Protein AF-A0A3P7MCJ0-F1 (afdb_monomer_lite)

pLDDT: mean 85.0, std 17.03, range [33.97, 98.44]

Sequence (211 aa):
PSVSKTGTLKLHWKPAQAELPPVPSLRNKGTFWHKLDLPQIDAKKLVQLFEQKTKEPPAVKRLNGEHRVQVLQVLPLKRSQAINIGLTKLPPISVIPTAIMKFDSLVLNKEGIEKILTTMMPNPAEIEQIELKVAEHPDMPLGQAEQFLLKLSQIPCLLERLRLWVFTLDYKNCEKDIAEPLMDLQLAMKEVEESKTFRTAMGMLLIIGNT

Organism: Onchocerca ochengi (NCBI:txid42157)

Radius of gyration: 33.72 Å; chains: 1; bounding box: 91×74×82 Å

Structure (mmCIF, N/CA/C/O backbone):
data_AF-A0A3P7MCJ0-F1
#
_entry.id   AF-A0A3P7MCJ0-F1
#
loop_
_atom_site.group_PDB
_atom_site.id
_atom_site.type_symbol
_atom_site.label_atom_id
_atom_site.label_alt_id
_atom_site.label_comp_id
_atom_site.label_asym_id
_atom_site.label_entity_id
_atom_site.label_seq_id
_atom_site.pdbx_PDB_ins_code
_atom_site.Cartn_x
_atom_site.Cartn_y
_atom_site.Cartn_z
_atom_site.occupancy
_atom_site.B_iso_or_equiv
_atom_site.auth_seq_id
_atom_site.auth_comp_id
_atom_site.auth_asym_id
_atom_site.auth_atom_id
_atom_site.pdbx_PDB_model_num
ATOM 1 N N . PRO A 1 1 ? -56.293 15.228 12.133 1.00 33.97 1 PRO A N 1
ATOM 2 C CA . PRO A 1 1 ? -55.356 15.189 10.984 1.00 33.97 1 PRO A CA 1
ATOM 3 C C . PRO A 1 1 ? -54.177 16.150 11.211 1.00 33.97 1 PRO A C 1
ATOM 5 O O . PRO A 1 1 ? -54.324 17.362 11.088 1.00 33.97 1 PRO A O 1
ATOM 8 N N . SER A 1 2 ? -53.039 15.611 11.647 1.00 34.53 2 SER A N 1
ATOM 9 C CA . SER A 1 2 ? -51.809 16.360 11.924 1.00 34.53 2 SER A CA 1
ATOM 10 C C . SER A 1 2 ? -51.134 16.774 10.616 1.00 34.53 2 SER A C 1
ATOM 12 O O . SER A 1 2 ? -50.619 15.929 9.887 1.00 34.53 2 SER A O 1
ATOM 14 N N . VAL A 1 3 ? -51.139 18.072 10.311 1.00 36.53 3 VAL A N 1
ATOM 15 C CA . VAL A 1 3 ? -50.397 18.630 9.175 1.00 36.53 3 VAL A CA 1
ATOM 16 C C . VAL A 1 3 ? -48.913 18.616 9.543 1.00 36.53 3 VAL A C 1
ATOM 18 O O . VAL A 1 3 ? -48.434 19.480 10.276 1.00 36.53 3 VAL A O 1
ATOM 21 N N . SER A 1 4 ? -48.190 17.597 9.084 1.00 43.62 4 SER A N 1
ATOM 22 C CA . SER A 1 4 ? -46.731 17.553 9.146 1.00 43.62 4 SER A CA 1
ATOM 23 C C . SER A 1 4 ? -46.174 18.764 8.398 1.00 43.62 4 SER A C 1
ATOM 25 O O . SER A 1 4 ? -46.417 18.916 7.202 1.00 43.62 4 SER A O 1
ATOM 27 N N . LYS A 1 5 ? -45.454 19.645 9.102 1.00 51.00 5 LYS A N 1
ATOM 28 C CA . LYS A 1 5 ? -44.746 20.780 8.495 1.00 51.00 5 LYS A CA 1
ATOM 29 C C . LYS A 1 5 ? -43.587 20.239 7.655 1.00 51.00 5 LYS A C 1
ATOM 31 O O . LYS A 1 5 ? -42.492 20.024 8.168 1.00 51.00 5 LYS A O 1
ATOM 36 N N . THR A 1 6 ? -43.841 19.980 6.380 1.00 55.31 6 THR A N 1
ATOM 37 C CA . THR A 1 6 ? -42.819 19.636 5.393 1.00 55.31 6 THR A CA 1
ATOM 38 C C . THR A 1 6 ? -42.080 20.910 4.994 1.00 55.31 6 THR A C 1
ATOM 40 O O . THR A 1 6 ? -42.671 21.876 4.518 1.00 55.31 6 THR A O 1
ATOM 43 N N . GLY A 1 7 ? -40.781 20.950 5.289 1.00 69.06 7 GLY A N 1
ATOM 44 C CA . GLY A 1 7 ? -39.892 22.054 4.942 1.00 69.06 7 GLY A CA 1
ATOM 45 C C . GLY A 1 7 ? -38.825 21.575 3.968 1.00 69.06 7 GLY A C 1
ATOM 46 O O . GLY A 1 7 ? -38.370 20.434 4.048 1.00 69.06 7 GLY A O 1
ATOM 47 N N . THR A 1 8 ? -38.415 22.435 3.044 1.00 77.38 8 THR A N 1
ATOM 48 C CA . THR A 1 8 ? -37.252 22.174 2.192 1.00 77.38 8 THR A CA 1
ATOM 49 C C . THR A 1 8 ? -35.961 22.531 2.919 1.00 77.38 8 THR A C 1
ATOM 51 O O . THR A 1 8 ? -35.961 23.384 3.811 1.00 77.38 8 THR A O 1
ATOM 54 N N . LEU A 1 9 ? -34.848 21.917 2.511 1.00 83.12 9 LEU A N 1
ATOM 55 C CA . LEU A 1 9 ? -33.505 22.292 2.963 1.00 83.12 9 LEU A CA 1
ATOM 56 C C . LEU A 1 9 ? -33.302 23.815 2.896 1.00 83.12 9 LEU A C 1
ATOM 58 O O . LEU A 1 9 ? -33.546 24.453 1.869 1.00 83.12 9 LEU A O 1
ATOM 62 N N . LYS A 1 10 ? -32.858 24.410 4.008 1.00 84.19 10 LYS A N 1
ATOM 63 C CA . LYS A 1 10 ? -32.639 25.857 4.096 1.00 84.19 10 LYS A CA 1
ATOM 64 C C . LYS A 1 10 ? -31.363 26.247 3.353 1.00 84.19 10 LYS A C 1
ATOM 66 O O . LYS A 1 10 ? -30.282 25.752 3.661 1.00 84.19 10 LYS A O 1
ATOM 71 N N . LEU A 1 11 ? -31.474 27.198 2.428 1.00 82.81 11 LEU A N 1
ATOM 72 C CA . LEU A 1 11 ? -30.314 27.778 1.756 1.00 82.81 11 LEU A CA 1
ATOM 73 C C . LEU A 1 11 ? -29.656 28.839 2.652 1.00 82.81 11 LEU A C 1
ATOM 75 O O . LEU A 1 11 ? -30.230 29.896 2.917 1.00 82.81 11 LEU A O 1
ATOM 79 N N . HIS A 1 12 ? -28.432 28.570 3.104 1.00 85.69 12 HIS A N 1
ATOM 80 C CA . HIS A 1 12 ? -27.634 29.486 3.927 1.00 85.69 12 HIS A CA 1
ATOM 81 C C . HIS A 1 12 ? -26.782 30.434 3.073 1.00 85.69 12 HIS A C 1
ATOM 83 O O . HIS A 1 12 ? -25.560 30.483 3.190 1.00 85.69 12 HIS A O 1
ATOM 89 N N . TRP A 1 13 ? -27.434 31.190 2.196 1.00 89.25 13 TRP A N 1
ATOM 90 C CA . TRP A 1 13 ? -26.786 32.249 1.426 1.00 89.25 13 TRP A CA 1
ATOM 91 C C . TRP A 1 13 ? -26.763 33.580 2.189 1.00 89.25 13 TRP A C 1
ATOM 93 O O . TRP A 1 13 ? -27.631 33.848 3.023 1.00 89.25 13 TRP A O 1
ATOM 103 N N . LYS A 1 14 ? -25.764 34.424 1.905 1.00 84.38 14 LYS A N 1
ATOM 104 C CA . LYS A 1 14 ? -25.732 35.817 2.367 1.00 84.38 14 LYS A CA 1
ATOM 105 C C . LYS A 1 14 ? -26.399 36.689 1.298 1.00 84.38 14 LYS A C 1
ATOM 107 O O . LYS A 1 14 ? -25.871 36.738 0.187 1.00 84.38 14 LYS A O 1
ATOM 112 N N . PRO A 1 15 ? -27.530 37.353 1.593 1.00 82.25 15 PRO A N 1
ATOM 113 C CA . PRO A 1 15 ? -28.174 38.240 0.632 1.00 82.25 15 PRO A CA 1
ATOM 114 C C . PRO A 1 15 ? -27.212 39.346 0.201 1.00 82.25 15 PRO A C 1
ATOM 116 O O . PRO A 1 15 ? -26.544 39.948 1.044 1.00 82.25 15 PRO A O 1
ATOM 119 N N . ALA A 1 16 ? -27.139 39.609 -1.103 1.00 73.75 16 ALA A N 1
ATOM 120 C CA . ALA A 1 16 ? -26.332 40.704 -1.617 1.00 73.75 16 ALA A CA 1
ATOM 121 C C . ALA A 1 16 ? -26.890 42.033 -1.087 1.00 73.75 16 ALA A C 1
ATOM 123 O O . ALA A 1 16 ? -28.029 42.398 -1.378 1.00 73.75 16 ALA A O 1
ATOM 124 N N . GLN A 1 17 ? -26.090 42.753 -0.305 1.00 68.81 17 GLN A N 1
ATOM 125 C CA . GLN A 1 17 ? -26.401 44.118 0.100 1.00 68.81 17 GLN A CA 1
ATOM 126 C C . GLN A 1 17 ? -25.969 45.043 -1.039 1.00 68.81 17 GLN A C 1
ATOM 128 O O . GLN A 1 17 ? -24.805 45.051 -1.435 1.00 68.81 17 GLN A O 1
ATOM 133 N N . ALA A 1 18 ? -26.918 45.772 -1.623 1.00 64.06 18 ALA A N 1
ATOM 134 C CA . ALA A 1 18 ? -26.627 46.740 -2.672 1.00 64.06 18 ALA A CA 1
ATOM 135 C C . ALA A 1 18 ? -26.040 48.013 -2.042 1.00 64.06 18 ALA A C 1
ATOM 137 O O . ALA A 1 18 ? -26.737 49.012 -1.883 1.00 64.06 18 ALA A O 1
ATOM 138 N N . GLU A 1 19 ? -24.768 47.978 -1.646 1.00 62.78 19 GLU A N 1
ATOM 139 C CA . GLU A 1 19 ? -24.058 49.210 -1.309 1.00 62.78 19 GLU A CA 1
ATOM 140 C C . GLU A 1 19 ? -23.866 50.039 -2.582 1.00 62.78 19 GLU A C 1
ATOM 142 O O . GLU A 1 19 ? -23.430 49.535 -3.623 1.00 62.78 19 GLU A O 1
ATOM 147 N N . LEU A 1 20 ? -24.252 51.317 -2.525 1.00 61.53 20 LEU A N 1
ATOM 148 C CA . LEU A 1 20 ? -24.119 52.214 -3.667 1.00 61.53 20 LEU A CA 1
ATOM 149 C C . LEU A 1 20 ? -22.629 52.383 -3.990 1.00 61.53 20 LEU A C 1
ATOM 151 O O . LEU A 1 20 ? -21.874 52.787 -3.103 1.00 61.53 20 LEU A O 1
ATOM 155 N N . PRO A 1 21 ? -22.193 52.135 -5.240 1.00 62.75 21 PRO A N 1
ATOM 156 C CA . PRO A 1 21 ? -20.793 52.293 -5.592 1.00 62.75 21 PRO A CA 1
ATOM 157 C C . PRO A 1 21 ? -20.335 53.733 -5.293 1.00 62.75 21 PRO A C 1
ATOM 159 O O . PRO A 1 21 ? -21.091 54.683 -5.541 1.00 62.75 21 PRO A O 1
ATOM 162 N N . PRO A 1 22 ? -19.102 53.921 -4.783 1.00 61.66 22 PRO A N 1
ATOM 163 C CA . PRO A 1 22 ? -18.587 55.236 -4.396 1.00 61.66 22 PRO A CA 1
ATOM 164 C C . PRO A 1 22 ? -18.457 56.196 -5.588 1.00 61.66 22 PRO A C 1
ATOM 166 O O . PRO A 1 22 ? -18.358 57.405 -5.402 1.00 61.66 22 PRO A O 1
ATOM 169 N N . VAL A 1 23 ? -18.503 55.672 -6.817 1.00 65.88 23 VAL A N 1
ATOM 170 C CA . VAL A 1 23 ? -18.402 56.443 -8.056 1.00 65.88 23 VAL A CA 1
ATOM 171 C C . VAL A 1 23 ? -19.802 56.892 -8.523 1.00 65.88 23 VAL A C 1
ATOM 173 O O . VAL A 1 23 ? -20.615 56.043 -8.906 1.00 65.88 23 VAL A O 1
ATOM 176 N N . PRO A 1 24 ? -20.099 58.209 -8.567 1.00 66.12 24 PRO A N 1
ATOM 177 C CA . PRO A 1 24 ? -21.431 58.729 -8.897 1.00 66.12 24 PRO A CA 1
ATOM 178 C C . PRO A 1 24 ? -21.966 58.290 -10.269 1.00 66.12 24 PRO A C 1
ATOM 180 O O . PRO A 1 24 ? -23.160 58.040 -10.411 1.00 66.12 24 PRO A O 1
ATOM 183 N N . SER A 1 25 ? -21.090 58.125 -11.268 1.00 65.25 25 SER A N 1
ATOM 184 C CA . SER A 1 25 ? -21.455 57.723 -12.639 1.00 65.25 25 SER A CA 1
ATOM 185 C C . SER A 1 25 ? -21.934 56.270 -12.766 1.00 65.25 25 SER A C 1
ATOM 187 O O . SER A 1 25 ? -22.549 55.907 -13.772 1.00 65.25 25 SER A O 1
ATOM 189 N N . LEU A 1 26 ? -21.684 55.432 -11.755 1.00 62.12 26 LEU A N 1
ATOM 190 C CA . LEU A 1 26 ? -22.118 54.033 -11.714 1.00 62.12 26 LEU A CA 1
ATOM 191 C C . LEU A 1 26 ? -23.418 53.831 -10.924 1.00 62.12 26 LEU A C 1
ATOM 193 O O . LEU A 1 26 ? -24.021 52.765 -11.034 1.00 62.12 26 LEU A O 1
ATOM 197 N N . ARG A 1 27 ? -23.899 54.849 -10.192 1.00 63.34 27 ARG A N 1
ATOM 198 C CA . ARG A 1 27 ? -25.140 54.761 -9.399 1.00 63.34 27 ARG A CA 1
ATOM 199 C C . ARG A 1 27 ? -26.380 54.482 -10.253 1.00 63.34 27 ARG A C 1
ATOM 201 O O . ARG A 1 27 ? -27.261 53.749 -9.820 1.00 63.34 27 ARG A O 1
ATOM 208 N N . ASN A 1 28 ? -26.412 54.983 -11.489 1.00 63.75 28 ASN A N 1
ATOM 209 C CA . ASN A 1 28 ? -27.572 54.857 -12.380 1.00 63.75 28 ASN A CA 1
ATOM 210 C C . ASN A 1 28 ? -27.599 53.548 -13.193 1.00 63.75 28 ASN A C 1
ATOM 212 O O . ASN A 1 28 ? -28.562 53.302 -13.913 1.00 63.75 28 ASN A O 1
ATOM 216 N N . LYS A 1 29 ? -26.553 52.706 -13.129 1.00 68.00 29 LYS A N 1
ATOM 217 C CA . LYS A 1 29 ? -26.434 51.504 -13.983 1.00 68.00 29 LYS A CA 1
ATOM 218 C C . LYS A 1 29 ? -27.043 50.230 -13.377 1.00 68.00 29 LYS A C 1
ATOM 220 O O . LYS A 1 29 ? -27.109 49.222 -14.091 1.00 68.00 29 LYS A O 1
ATOM 225 N N . GLY A 1 30 ? -27.509 50.291 -12.123 1.00 69.75 30 GLY A N 1
ATOM 226 C CA . GLY A 1 30 ? -28.071 49.162 -11.370 1.00 69.75 30 GLY A CA 1
ATOM 227 C C . GLY A 1 30 ? -27.054 48.042 -11.105 1.00 69.75 30 GLY A C 1
ATOM 228 O O . GLY A 1 30 ? -25.941 48.061 -11.630 1.00 69.75 30 GLY A O 1
ATOM 229 N N . THR A 1 31 ? -27.417 47.046 -10.292 1.00 73.06 31 THR A N 1
ATOM 230 C CA . THR A 1 31 ? -26.575 45.846 -10.109 1.00 73.06 31 THR A CA 1
ATOM 231 C C . THR A 1 31 ? -26.941 44.767 -11.127 1.00 73.06 31 THR A C 1
ATOM 233 O O . THR A 1 31 ? -28.046 44.766 -11.669 1.00 73.06 31 THR A O 1
ATOM 236 N N . PHE A 1 32 ? -26.025 43.825 -11.370 1.00 79.56 32 PHE A N 1
ATOM 237 C CA . PHE A 1 32 ? -26.263 42.655 -12.225 1.00 79.56 32 PHE A CA 1
ATOM 238 C C . PHE A 1 32 ? -27.573 41.927 -11.873 1.00 79.56 32 PHE A C 1
ATOM 240 O O . PHE A 1 32 ? -28.352 41.608 -12.765 1.00 79.56 32 PHE A O 1
ATOM 247 N N . TRP A 1 33 ? -27.866 41.775 -10.576 1.00 80.94 33 TRP A N 1
ATOM 248 C CA . TRP A 1 33 ? -29.066 41.103 -10.065 1.00 80.94 33 TRP A CA 1
ATOM 249 C C . TRP A 1 33 ? -30.389 41.732 -10.523 1.00 80.94 33 TRP A C 1
ATOM 251 O O . TRP A 1 33 ? -31.381 41.023 -10.619 1.00 80.94 33 TRP A O 1
ATOM 261 N N . HIS A 1 34 ? -30.410 43.032 -10.840 1.00 76.06 34 HIS A N 1
ATOM 262 C CA . HIS A 1 34 ? -31.618 43.728 -11.303 1.00 76.06 34 HIS A CA 1
ATOM 263 C C . HIS A 1 34 ? -31.902 43.519 -12.796 1.00 76.06 34 HIS A C 1
ATOM 265 O O . HIS A 1 34 ? -32.972 43.889 -13.267 1.00 76.06 34 HIS A O 1
ATOM 271 N N . LYS A 1 35 ? -30.939 42.978 -13.549 1.00 78.12 35 LYS A N 1
ATOM 272 C CA . LYS A 1 35 ? -31.042 42.752 -14.998 1.00 78.12 35 LYS A CA 1
ATOM 273 C C . LYS A 1 35 ? -31.262 41.280 -15.347 1.00 78.12 35 LYS A C 1
ATOM 275 O O . LYS A 1 35 ? -31.207 40.928 -16.519 1.00 78.12 35 LYS A O 1
ATOM 280 N N . LEU A 1 36 ? -31.433 40.423 -14.342 1.00 80.69 36 LEU A N 1
ATOM 281 C CA . LEU A 1 36 ? -31.665 39.001 -14.542 1.00 80.69 36 LEU A CA 1
ATOM 282 C C . LEU A 1 36 ? -33.153 38.733 -14.738 1.00 80.69 36 LEU A C 1
ATOM 284 O O . LEU A 1 36 ? -33.962 39.047 -13.864 1.00 80.69 36 LEU A O 1
ATOM 288 N N . ASP A 1 37 ? -33.485 38.074 -15.842 1.00 82.19 37 ASP A N 1
ATOM 289 C CA . ASP A 1 37 ? -34.797 37.468 -16.016 1.00 82.19 37 ASP A CA 1
ATOM 290 C C . ASP A 1 37 ? -34.898 36.232 -15.119 1.00 82.19 37 ASP A C 1
ATOM 292 O O . ASP A 1 37 ? -34.087 35.305 -15.199 1.00 82.19 37 ASP A O 1
ATOM 296 N N . LEU A 1 38 ? -35.885 36.233 -14.223 1.00 84.38 38 LEU A N 1
ATOM 297 C CA . LEU A 1 38 ? -36.103 35.127 -13.298 1.00 84.38 38 LEU A CA 1
ATOM 298 C C . LEU A 1 38 ? -36.780 33.964 -14.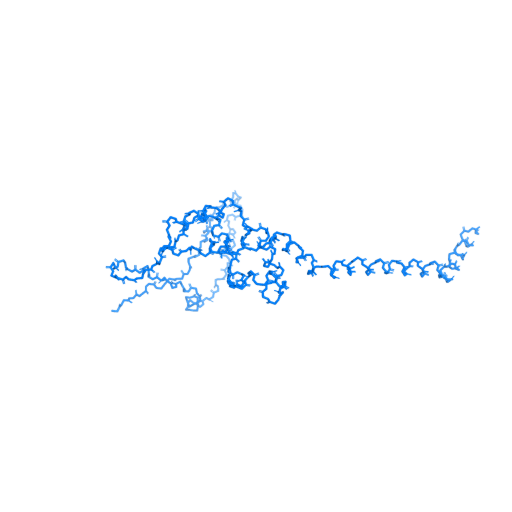041 1.00 84.38 38 LEU A C 1
ATOM 300 O O . LEU A 1 38 ? -37.899 34.130 -14.537 1.00 84.38 38 LEU A O 1
ATOM 304 N N . PRO A 1 39 ? -36.147 32.778 -14.116 1.00 85.62 39 PRO A N 1
ATOM 305 C CA . PRO A 1 39 ? -36.747 31.633 -14.781 1.00 85.62 39 PRO A CA 1
ATOM 306 C C . PRO A 1 39 ? -37.944 31.098 -13.986 1.00 85.62 39 PRO A C 1
ATOM 308 O O . PRO A 1 39 ? -37.995 31.183 -12.758 1.00 85.62 39 PRO A O 1
ATOM 311 N N . GLN A 1 40 ? -38.895 30.484 -14.691 1.00 86.62 40 GLN A N 1
ATOM 312 C CA . GLN A 1 40 ? -39.987 29.744 -14.060 1.00 86.62 40 GLN A CA 1
ATOM 313 C C . GLN A 1 40 ? -39.444 28.447 -13.452 1.00 86.62 40 GLN A C 1
ATOM 315 O O . GLN A 1 40 ? -38.895 27.601 -14.157 1.00 86.62 40 GLN A O 1
ATOM 320 N N . ILE A 1 41 ? -39.595 28.295 -12.137 1.00 85.75 41 ILE A N 1
ATOM 321 C CA . ILE A 1 41 ? -39.141 27.118 -11.391 1.00 85.75 41 ILE A CA 1
ATOM 322 C C . ILE A 1 41 ? -40.365 26.333 -10.921 1.00 85.75 41 ILE A C 1
ATOM 324 O O . ILE A 1 41 ? -41.270 26.887 -10.297 1.00 85.75 41 ILE A O 1
ATOM 328 N N . ASP A 1 42 ? -40.375 25.023 -11.178 1.00 88.31 42 ASP A N 1
ATOM 329 C CA . ASP A 1 42 ? -41.398 24.120 -10.649 1.00 88.31 42 ASP A CA 1
ATOM 330 C C . ASP A 1 42 ? -41.212 23.925 -9.137 1.00 88.31 42 ASP A C 1
ATOM 332 O O . ASP A 1 42 ? -40.415 23.104 -8.669 1.00 88.31 42 ASP A O 1
ATOM 336 N N . ALA A 1 43 ? -41.983 24.691 -8.366 1.00 84.00 43 ALA A N 1
ATOM 337 C CA . ALA A 1 43 ? -41.970 24.641 -6.913 1.00 84.00 43 ALA A CA 1
ATOM 338 C C . ALA A 1 43 ? -42.342 23.255 -6.357 1.00 84.00 43 ALA A C 1
ATOM 340 O O . ALA A 1 43 ? -41.813 22.860 -5.320 1.00 84.00 43 ALA A O 1
ATOM 341 N N . LYS A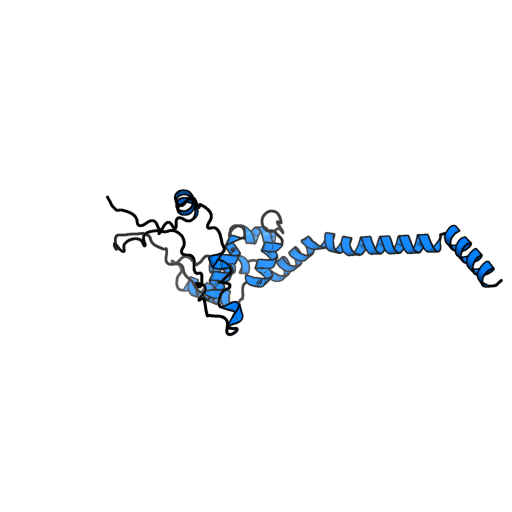 1 44 ? -43.209 22.485 -7.034 1.00 84.19 44 LYS A N 1
ATOM 342 C CA . LYS A 1 44 ? -43.646 21.165 -6.545 1.00 84.19 44 LYS A CA 1
ATOM 343 C C . LYS A 1 44 ? -42.513 20.153 -6.641 1.00 84.19 44 LYS A C 1
ATOM 345 O O . LYS A 1 44 ? -42.245 19.437 -5.677 1.00 84.19 44 LYS A O 1
ATOM 350 N N . LYS A 1 45 ? -41.805 20.143 -7.773 1.00 84.56 45 LYS A N 1
ATOM 351 C CA . LYS A 1 45 ? -40.630 19.286 -7.972 1.00 84.56 45 LYS A CA 1
ATOM 352 C C . LYS A 1 45 ? -39.489 19.664 -7.028 1.00 84.56 45 LYS A C 1
ATOM 354 O O . LYS A 1 45 ? -38.818 18.782 -6.501 1.00 84.56 45 LYS A O 1
ATOM 359 N N . LEU A 1 46 ? -39.289 20.959 -6.777 1.00 84.81 46 LEU A N 1
ATOM 360 C CA . LEU A 1 46 ? -38.263 21.430 -5.845 1.00 84.81 46 LEU A CA 1
ATOM 361 C C . LEU A 1 46 ? -38.558 20.969 -4.412 1.00 84.81 46 LEU A C 1
ATOM 363 O O . LEU A 1 46 ? -37.663 20.454 -3.745 1.00 84.81 46 LEU A O 1
ATOM 367 N N . VAL A 1 47 ? -39.815 21.068 -3.967 1.00 85.62 47 VAL A N 1
ATOM 368 C CA . VAL A 1 47 ? -40.229 20.538 -2.661 1.00 85.62 47 VAL A CA 1
ATOM 369 C C . VAL A 1 47 ? -40.022 19.029 -2.596 1.00 85.62 47 VAL A C 1
ATOM 371 O O . VAL A 1 47 ? -39.436 18.567 -1.630 1.00 85.62 47 VAL A O 1
ATOM 374 N N . GLN A 1 48 ? -40.407 18.274 -3.629 1.00 83.69 48 GLN A N 1
ATOM 375 C CA . GLN A 1 48 ? -40.225 16.818 -3.668 1.00 83.69 48 GLN A CA 1
ATOM 376 C C . GLN A 1 48 ? -38.749 16.391 -3.583 1.00 83.69 48 GLN A C 1
ATOM 378 O O . GLN A 1 48 ? -38.429 15.418 -2.905 1.00 83.69 48 GLN A O 1
ATOM 383 N N . LEU A 1 49 ? -37.848 17.087 -4.283 1.00 86.25 49 LEU A N 1
ATOM 384 C CA . LEU A 1 49 ? -36.430 16.714 -4.356 1.00 86.25 49 LEU A CA 1
ATOM 385 C C . LEU A 1 49 ? -35.627 17.132 -3.120 1.00 86.25 49 LEU A C 1
ATOM 387 O O . LEU A 1 49 ? -34.666 16.455 -2.762 1.00 86.25 49 LEU A O 1
ATOM 391 N N . PHE A 1 50 ? -36.006 18.238 -2.478 1.00 84.69 50 PHE A N 1
ATOM 392 C CA . PHE A 1 50 ? -35.286 18.813 -1.336 1.00 84.69 50 PHE A CA 1
ATOM 393 C C . PHE A 1 50 ? -36.093 18.749 -0.040 1.00 84.69 50 PHE A C 1
ATOM 395 O O . PHE A 1 50 ? -35.801 19.490 0.905 1.00 84.69 50 PHE A O 1
ATOM 402 N N . GLU A 1 51 ? -37.106 17.881 0.005 1.00 84.56 51 GLU A N 1
ATOM 403 C CA . GLU A 1 51 ? -37.911 17.648 1.194 1.00 84.56 51 GLU A CA 1
ATOM 404 C C . GLU A 1 51 ? -37.005 17.148 2.310 1.00 84.56 51 GLU A C 1
ATOM 406 O O . GLU A 1 51 ? -36.457 16.042 2.280 1.00 84.56 51 GLU A O 1
ATOM 411 N N . GLN A 1 52 ? -36.864 17.969 3.341 1.00 73.19 52 GLN A N 1
ATOM 412 C CA . GLN A 1 52 ? -36.276 17.504 4.569 1.00 73.19 52 GLN A CA 1
ATOM 413 C C . GLN A 1 52 ? -37.394 16.789 5.317 1.00 73.19 52 GLN A C 1
ATOM 415 O O . GLN A 1 52 ? -38.258 17.418 5.930 1.00 73.19 52 GLN A O 1
ATOM 420 N N . LYS A 1 53 ? -37.380 15.452 5.281 1.00 66.88 53 LYS A N 1
ATOM 421 C CA . LYS A 1 53 ? -38.116 14.670 6.271 1.00 66.88 53 LYS A CA 1
ATOM 422 C C . LYS A 1 53 ? -37.518 15.019 7.623 1.00 66.88 53 LYS A C 1
ATOM 424 O O . LYS A 1 53 ? -36.519 14.438 8.047 1.00 66.88 53 LYS A O 1
ATOM 429 N N . THR A 1 54 ? -38.116 15.999 8.289 1.00 52.66 54 THR A N 1
ATOM 430 C CA . THR A 1 54 ? -37.961 16.170 9.722 1.00 52.66 54 THR A CA 1
ATOM 431 C C . THR A 1 54 ? -38.442 14.850 10.296 1.00 52.66 54 THR A C 1
ATOM 433 O O . THR A 1 54 ? -39.644 14.617 10.393 1.00 52.66 54 THR A O 1
ATOM 436 N N . LYS A 1 55 ? -37.515 13.931 10.602 1.00 50.38 55 LYS A N 1
ATOM 437 C CA . LYS A 1 55 ? -37.797 12.933 11.624 1.00 50.38 55 LYS A CA 1
ATOM 438 C C . LYS A 1 55 ? -38.253 13.781 12.792 1.00 50.38 55 LYS A C 1
ATOM 440 O O . LYS A 1 55 ? -37.453 14.571 13.297 1.00 50.38 55 LYS A O 1
ATOM 445 N N . GLU A 1 56 ? -39.541 13.711 13.121 1.00 43.50 56 GLU A N 1
ATOM 446 C CA . GLU A 1 56 ? -40.005 14.223 14.396 1.00 43.50 56 GLU A CA 1
ATOM 447 C C . GLU A 1 56 ? -38.961 13.753 15.413 1.00 43.50 56 GLU A C 1
ATOM 449 O O . GLU A 1 56 ? -38.618 12.560 15.401 1.00 43.50 56 GLU A O 1
ATOM 454 N N . PRO A 1 57 ? -38.349 14.649 16.214 1.00 44.38 57 PRO A N 1
ATOM 455 C CA . PRO A 1 57 ? -37.639 14.152 17.375 1.00 44.38 57 PRO A CA 1
ATOM 456 C C . PRO A 1 57 ? -38.677 13.274 18.070 1.00 44.38 57 PRO A C 1
ATOM 458 O O . PRO A 1 57 ? -39.795 13.770 18.257 1.00 44.38 57 PRO A O 1
ATOM 461 N N . PRO A 1 58 ? -38.399 11.980 18.325 1.00 38.38 58 PRO A N 1
ATOM 462 C CA . PRO A 1 58 ? -39.393 11.125 18.939 1.00 38.38 58 PRO A CA 1
ATOM 463 C C . PRO A 1 58 ? -39.871 11.893 20.156 1.00 38.38 58 PRO A C 1
ATOM 465 O O . PRO A 1 58 ? -39.057 12.290 20.999 1.00 38.38 58 PRO A O 1
ATOM 468 N N . ALA A 1 59 ? -41.163 12.237 20.148 1.00 38.84 59 ALA A N 1
ATOM 469 C CA . ALA A 1 59 ? -41.789 12.895 21.267 1.00 38.84 59 ALA A CA 1
ATOM 470 C C . ALA A 1 59 ? -41.322 12.109 22.481 1.00 38.84 59 ALA A C 1
ATOM 472 O O . ALA A 1 59 ? -41.445 10.883 22.495 1.00 38.84 59 ALA A O 1
ATOM 473 N N . VAL A 1 60 ? -40.701 12.801 23.433 1.00 46.00 60 VAL A N 1
ATOM 474 C CA . VAL A 1 60 ? -40.201 12.229 24.679 1.00 46.00 60 VAL A CA 1
ATOM 475 C C . VAL A 1 60 ? -41.418 11.813 25.510 1.00 46.00 60 VAL A C 1
ATOM 477 O O . VAL A 1 60 ? -41.730 12.378 26.549 1.00 46.00 60 VAL A O 1
ATOM 480 N N . LYS A 1 61 ? -42.157 10.821 25.022 1.00 37.16 61 LYS A N 1
ATOM 481 C CA . LYS A 1 61 ? -42.938 9.910 25.820 1.00 37.16 61 LYS A CA 1
ATOM 482 C C . LYS A 1 61 ? -41.917 8.896 26.283 1.00 37.16 61 LYS A C 1
ATOM 484 O O . LYS A 1 61 ? -41.510 8.009 25.542 1.00 37.16 61 LYS A O 1
ATOM 489 N N . ARG A 1 62 ? -41.464 9.099 27.516 1.00 46.22 62 ARG A N 1
ATOM 490 C CA . ARG A 1 62 ? -40.841 8.063 28.330 1.00 46.22 62 ARG A CA 1
ATOM 491 C C . ARG A 1 62 ? -41.838 6.907 28.433 1.00 46.22 62 ARG A C 1
ATOM 493 O O . ARG A 1 62 ? -42.632 6.862 29.359 1.00 46.22 62 ARG A O 1
ATOM 500 N N . LEU A 1 63 ? -41.860 6.045 27.428 1.00 35.16 63 LEU A N 1
ATOM 501 C CA . LEU A 1 63 ? -42.632 4.814 27.388 1.00 35.16 63 LEU A CA 1
ATOM 502 C C . LEU A 1 63 ? -41.754 3.782 26.680 1.00 35.16 63 LEU A C 1
ATOM 504 O O . LEU A 1 63 ? -41.741 3.683 25.462 1.00 35.16 63 LEU A O 1
ATOM 508 N N . ASN A 1 64 ? -40.989 3.081 27.514 1.00 38.41 64 ASN A N 1
ATOM 509 C CA . ASN A 1 64 ? -40.485 1.723 27.343 1.00 38.41 64 ASN A CA 1
ATOM 510 C C . ASN A 1 64 ? -39.702 1.385 26.058 1.00 38.41 64 ASN A C 1
ATOM 512 O O . ASN A 1 64 ? -40.274 1.065 25.024 1.00 38.41 64 ASN A O 1
ATOM 516 N N . GLY A 1 65 ? -38.384 1.217 26.217 1.00 37.47 65 GLY A N 1
ATOM 517 C CA . GLY A 1 65 ? -37.813 -0.090 25.873 1.00 37.47 65 GLY A CA 1
ATOM 518 C C . GLY A 1 65 ? -36.890 -0.222 24.665 1.00 37.47 65 GLY A C 1
ATOM 519 O O . GLY A 1 65 ? -36.478 -1.344 24.401 1.00 37.47 65 GLY A O 1
ATOM 520 N N . GLU A 1 66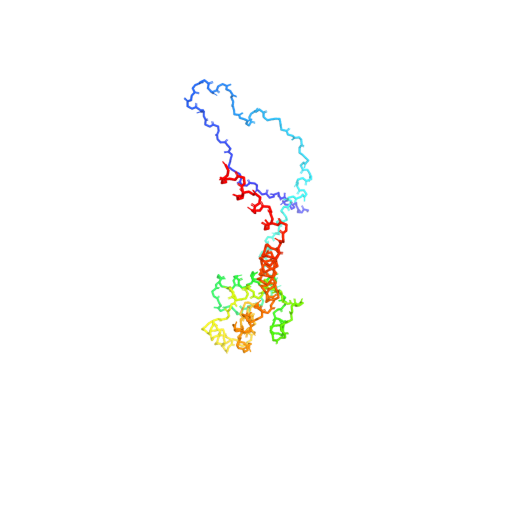 ? -36.474 0.841 23.976 1.00 39.81 66 GLU A N 1
ATOM 521 C CA . GLU A 1 66 ? -35.279 0.726 23.128 1.00 39.81 66 GLU A CA 1
ATOM 522 C C . GLU A 1 66 ? -34.044 0.905 24.010 1.00 39.81 66 GLU A C 1
ATOM 524 O O . GLU A 1 66 ? -33.531 2.010 24.200 1.00 39.81 66 GLU A O 1
ATOM 529 N N . HIS A 1 67 ? -33.580 -0.207 24.585 1.00 42.28 67 HIS A N 1
ATOM 530 C CA . HIS A 1 67 ? -32.205 -0.326 25.049 1.00 42.28 67 HIS A CA 1
ATOM 531 C C . HIS A 1 67 ? -31.301 0.059 23.867 1.00 42.28 67 HIS A C 1
ATOM 533 O O . HIS A 1 67 ? -30.933 -0.783 23.050 1.00 42.28 67 HIS A O 1
ATOM 539 N N . ARG A 1 68 ? -30.882 1.330 23.781 1.00 46.91 68 ARG A N 1
ATOM 540 C CA . ARG A 1 68 ? -29.518 1.596 23.331 1.00 46.91 68 ARG A CA 1
ATOM 541 C C . ARG A 1 68 ? -28.676 0.829 24.324 1.00 46.91 68 ARG A C 1
ATOM 543 O O . ARG A 1 68 ? -28.494 1.299 25.444 1.00 46.91 68 ARG A O 1
ATOM 550 N N . VAL A 1 69 ? -28.311 -0.393 23.952 1.00 55.94 69 VAL A N 1
ATOM 551 C CA . VAL A 1 69 ? -27.430 -1.232 24.745 1.00 55.94 69 VAL A CA 1
ATOM 552 C C . VAL A 1 69 ? -26.269 -0.323 25.120 1.00 55.94 69 VAL A C 1
ATOM 554 O O . VAL A 1 69 ? -25.636 0.246 24.228 1.00 55.94 69 VAL A O 1
ATOM 557 N N . GLN A 1 70 ? -26.118 -0.033 26.414 1.00 70.06 70 GLN A N 1
ATOM 558 C CA . GLN A 1 70 ? -25.018 0.804 26.867 1.00 70.06 70 GLN A CA 1
ATOM 559 C C . GLN A 1 70 ? -23.759 0.081 26.417 1.00 70.06 70 GLN A C 1
ATOM 561 O O . GLN A 1 70 ? -23.536 -1.062 26.801 1.00 70.06 70 GLN A O 1
ATOM 566 N N . VAL A 1 71 ? -23.032 0.703 25.494 1.00 83.56 71 VAL A N 1
ATOM 567 C CA . VAL A 1 71 ? -21.787 0.156 24.978 1.00 83.56 71 VAL A CA 1
ATOM 568 C C . VAL A 1 71 ? -20.639 0.796 25.726 1.00 83.56 71 VAL A C 1
ATOM 570 O O . VAL A 1 71 ? -20.626 2.012 25.938 1.00 83.56 71 VAL A O 1
ATOM 573 N N . LEU A 1 72 ? -19.671 -0.025 26.102 1.00 84.56 72 LEU A N 1
ATOM 574 C CA . LEU A 1 72 ? -18.465 0.423 26.765 1.00 84.56 72 LEU A CA 1
ATOM 575 C C . LEU A 1 72 ? -17.593 1.161 25.743 1.00 84.56 72 LEU A C 1
ATOM 577 O O . LEU A 1 72 ? -17.091 0.562 24.789 1.00 84.56 72 LEU A O 1
ATOM 581 N N . GLN A 1 73 ? -17.455 2.473 25.929 1.00 87.81 73 GLN A N 1
ATOM 582 C CA . GLN A 1 73 ? -16.575 3.332 25.139 1.00 87.81 73 GLN A CA 1
ATOM 583 C C . GLN A 1 73 ? -15.403 3.759 26.010 1.00 87.81 73 GLN A C 1
ATOM 585 O O . GLN A 1 73 ? -15.593 4.388 27.050 1.00 87.81 73 GLN A O 1
ATOM 590 N N . VAL A 1 74 ? -14.200 3.401 25.577 1.00 89.44 74 VAL A N 1
ATOM 591 C CA . VAL A 1 74 ? -12.957 3.652 26.321 1.00 89.44 74 VAL A CA 1
ATOM 592 C C . VAL A 1 74 ? -12.100 4.670 25.579 1.00 89.44 74 VAL A C 1
ATOM 594 O O . VAL A 1 74 ? -11.440 5.507 26.192 1.00 89.44 74 VAL A O 1
ATOM 597 N N . LEU A 1 75 ? -12.143 4.637 24.245 1.00 91.12 75 LEU A N 1
ATOM 598 C CA . LEU A 1 75 ? -11.325 5.500 23.408 1.00 91.12 75 LEU A CA 1
ATOM 599 C C . LEU A 1 75 ? -11.826 6.954 23.424 1.00 91.12 75 LEU A C 1
ATOM 601 O O . LEU A 1 75 ? -13.033 7.205 23.504 1.00 91.12 75 LEU A O 1
ATOM 605 N N . PRO A 1 76 ? -10.930 7.940 23.225 1.00 92.69 76 PRO A N 1
ATOM 606 C CA . PRO A 1 76 ? -11.326 9.332 23.042 1.00 92.69 76 PRO A CA 1
ATOM 607 C C . PRO A 1 76 ? -12.330 9.496 21.894 1.00 92.69 76 PRO A C 1
ATOM 609 O O . PRO A 1 76 ? -12.180 8.886 20.834 1.00 92.69 76 PRO A O 1
ATOM 612 N N . LEU A 1 77 ? -13.301 10.402 22.047 1.00 91.50 77 LEU A N 1
ATOM 613 C CA . LEU A 1 77 ? -14.384 10.596 21.071 1.00 91.50 77 LEU A CA 1
ATOM 614 C C . LEU A 1 77 ? -13.875 10.789 19.631 1.00 91.50 77 LEU A C 1
ATOM 616 O O . LEU A 1 77 ? -14.369 10.143 18.712 1.00 91.50 77 LEU A O 1
ATOM 620 N N . LYS A 1 78 ? -12.852 11.632 19.430 1.00 93.56 78 LYS A N 1
ATOM 621 C CA . LYS A 1 78 ? -12.252 11.868 18.102 1.00 93.56 78 LYS A CA 1
ATOM 622 C C . LYS A 1 78 ? -11.627 10.599 17.514 1.00 93.56 78 LYS A C 1
ATOM 624 O O . LYS A 1 78 ? -11.779 10.336 16.325 1.00 93.56 78 LYS A O 1
ATOM 629 N N . ARG A 1 79 ? -10.945 9.811 18.350 1.00 93.94 79 ARG A N 1
ATOM 630 C CA . ARG A 1 79 ? -10.286 8.556 17.968 1.00 93.94 79 ARG A CA 1
ATOM 631 C C . ARG A 1 79 ? -11.319 7.503 17.574 1.00 93.94 79 ARG A C 1
ATOM 633 O O . ARG A 1 79 ? -11.234 6.950 16.481 1.00 93.94 79 ARG A O 1
ATOM 640 N N . SER A 1 80 ? -12.330 7.302 18.418 1.00 94.69 80 SER A N 1
ATOM 641 C CA . SER A 1 80 ? -13.443 6.385 18.157 1.00 94.69 80 SER A CA 1
ATOM 642 C C . SER A 1 80 ? -14.208 6.775 16.886 1.00 94.69 80 SER A C 1
ATOM 644 O O . SER A 1 80 ? -14.471 5.931 16.032 1.00 94.69 80 SER A O 1
ATOM 646 N N . GLN A 1 81 ? -14.497 8.066 16.679 1.00 94.12 81 GLN A N 1
ATOM 647 C CA . GLN A 1 81 ? -15.141 8.555 15.453 1.00 94.12 81 GLN A CA 1
ATOM 648 C C . GLN A 1 81 ? -14.297 8.297 14.202 1.00 94.12 81 GLN A C 1
ATOM 650 O O . GLN A 1 81 ? -14.834 7.816 13.206 1.00 94.12 81 GLN A O 1
ATOM 655 N N . ALA A 1 82 ? -12.989 8.569 14.248 1.00 94.00 82 ALA A N 1
ATOM 656 C CA . ALA A 1 82 ? -12.090 8.310 13.126 1.00 94.00 82 ALA A CA 1
ATOM 657 C C . ALA A 1 82 ? -12.076 6.822 12.741 1.00 94.00 82 ALA A C 1
ATOM 659 O O . ALA A 1 82 ? -12.190 6.498 11.560 1.00 94.00 82 ALA A O 1
ATOM 660 N N . ILE A 1 83 ? -12.027 5.920 13.728 1.00 95.25 83 ILE A N 1
ATOM 661 C CA . ILE A 1 83 ? -12.102 4.471 13.500 1.00 95.25 83 ILE A CA 1
ATOM 662 C C . ILE A 1 83 ? -13.468 4.080 12.926 1.00 95.25 83 ILE A C 1
ATOM 664 O O . ILE A 1 83 ? -13.526 3.356 11.939 1.00 95.25 83 ILE A O 1
ATOM 668 N N . ASN A 1 84 ? -14.572 4.591 13.471 1.00 94.25 84 ASN A N 1
ATOM 669 C CA . ASN A 1 84 ? -15.913 4.272 12.971 1.00 94.25 84 ASN A CA 1
ATOM 670 C C . ASN A 1 84 ? -16.128 4.753 11.523 1.00 94.25 84 ASN A C 1
ATOM 672 O O . ASN A 1 84 ? -16.686 4.023 10.710 1.00 94.25 84 ASN A O 1
ATOM 676 N N . ILE A 1 85 ? -15.623 5.936 11.157 1.00 93.44 85 ILE A N 1
ATOM 677 C CA . ILE A 1 85 ? -15.582 6.415 9.760 1.00 93.44 85 ILE A CA 1
ATOM 678 C C . ILE A 1 85 ? -14.627 5.555 8.913 1.00 93.44 85 ILE A C 1
ATOM 680 O O . ILE A 1 85 ? -14.822 5.362 7.713 1.00 93.44 85 ILE A O 1
ATOM 684 N N . GLY A 1 86 ? -13.567 5.040 9.531 1.00 92.69 86 GLY A N 1
ATOM 685 C CA . GLY A 1 86 ? -12.722 3.961 9.032 1.00 92.69 86 GLY A CA 1
ATOM 686 C C . GLY A 1 86 ? -13.535 2.788 8.509 1.00 92.69 86 GLY A C 1
ATOM 687 O O . GLY A 1 86 ? -13.510 2.498 7.311 1.00 92.69 86 GLY A O 1
ATOM 688 N N . LEU A 1 87 ? -14.293 2.205 9.435 1.00 94.19 87 LEU A N 1
ATOM 689 C CA . LEU A 1 87 ? -15.055 0.972 9.302 1.00 94.19 87 LEU A CA 1
ATOM 690 C C . LEU A 1 87 ? -16.168 1.027 8.255 1.00 94.19 87 LEU A C 1
ATOM 692 O O . LEU A 1 87 ? -16.476 -0.004 7.675 1.00 94.19 87 LEU A O 1
ATOM 696 N N . THR A 1 88 ? -16.732 2.197 7.940 1.00 93.44 88 THR A N 1
ATOM 697 C CA . THR A 1 88 ? -17.780 2.296 6.901 1.00 93.44 88 THR A CA 1
ATOM 698 C C . THR A 1 88 ? -17.296 1.917 5.502 1.00 93.44 88 THR A C 1
ATOM 700 O O . THR A 1 88 ? -18.113 1.588 4.646 1.00 93.44 88 THR A O 1
ATOM 703 N N . LYS A 1 89 ? -15.981 1.977 5.260 1.00 89.44 89 LYS A N 1
ATOM 704 C CA . LYS A 1 89 ? -15.347 1.591 3.990 1.00 89.44 89 LYS A CA 1
ATOM 705 C C . LYS A 1 89 ? -14.605 0.256 4.068 1.00 89.44 89 LYS A C 1
ATOM 707 O O . LYS A 1 89 ? -14.012 -0.155 3.079 1.00 89.44 89 LYS A O 1
ATOM 712 N N . LEU A 1 90 ? -14.583 -0.377 5.238 1.00 92.75 90 LEU A N 1
ATOM 713 C CA . LEU A 1 90 ? -13.905 -1.648 5.453 1.00 92.75 90 LEU A CA 1
ATOM 714 C C . LEU A 1 90 ? -14.925 -2.792 5.472 1.00 92.75 90 LEU A C 1
ATOM 716 O O . LEU A 1 90 ? -16.100 -2.573 5.779 1.00 92.75 90 LEU A O 1
ATOM 720 N N . PRO A 1 91 ? -14.494 -4.023 5.159 1.00 92.81 91 PRO A N 1
ATOM 721 C CA . PRO A 1 91 ? -15.337 -5.197 5.332 1.00 92.81 91 PRO A CA 1
ATOM 722 C C . PRO A 1 91 ? -15.671 -5.421 6.824 1.00 92.81 91 PRO A C 1
ATOM 724 O O . PRO A 1 91 ? -15.090 -4.783 7.707 1.00 92.81 91 PRO A O 1
ATOM 727 N N . PRO A 1 92 ? -16.596 -6.341 7.147 1.00 94.38 92 PRO A N 1
ATOM 728 C CA . PRO A 1 92 ? -16.968 -6.619 8.531 1.00 94.38 92 PRO A CA 1
ATOM 729 C C . PRO A 1 92 ? -15.765 -6.933 9.439 1.00 94.38 92 PRO A C 1
ATOM 731 O O . PRO A 1 92 ? -14.870 -7.697 9.079 1.00 94.38 92 PRO A O 1
ATOM 734 N N . ILE A 1 93 ? -15.782 -6.415 10.673 1.00 93.38 93 ILE A N 1
ATOM 735 C CA . ILE A 1 93 ? -14.692 -6.564 11.661 1.00 93.38 93 ILE A CA 1
ATOM 736 C C . ILE A 1 93 ? -14.325 -8.042 11.917 1.00 93.38 93 ILE A C 1
ATOM 738 O O . ILE A 1 93 ? -13.195 -8.360 12.276 1.00 93.38 93 ILE A O 1
ATOM 742 N N . SER A 1 94 ? -15.268 -8.973 11.747 1.00 93.88 94 SER A N 1
ATOM 743 C CA . SER A 1 94 ? -15.032 -10.415 11.889 1.00 93.88 94 SER A CA 1
ATOM 744 C C . SER A 1 94 ? -14.130 -11.017 10.813 1.00 93.88 94 SER A C 1
ATOM 746 O O . SER A 1 94 ? -13.414 -11.967 11.116 1.00 93.88 94 SER A O 1
ATOM 748 N N . VAL A 1 95 ? -14.142 -10.487 9.588 1.00 95.75 95 VAL A N 1
ATOM 749 C CA . VAL A 1 95 ? -13.392 -11.073 8.466 1.00 95.75 95 VAL A CA 1
ATOM 750 C C . VAL A 1 95 ? -12.006 -10.455 8.291 1.00 95.75 95 VAL A C 1
ATOM 752 O O . VAL A 1 95 ? -11.107 -11.126 7.786 1.00 95.75 95 VAL A O 1
ATOM 755 N N . ILE A 1 96 ? -11.803 -9.219 8.766 1.00 95.44 96 ILE A N 1
ATOM 756 C CA . ILE A 1 96 ? -10.544 -8.468 8.614 1.00 95.44 96 ILE A CA 1
ATOM 757 C C . ILE A 1 96 ? -9.317 -9.246 9.125 1.00 95.44 96 ILE A C 1
ATOM 759 O O . ILE A 1 96 ? -8.359 -9.363 8.361 1.00 95.44 96 ILE A O 1
ATOM 763 N N . PRO A 1 97 ? -9.307 -9.833 10.343 1.00 95.19 97 PRO A N 1
ATOM 764 C CA . PRO A 1 97 ? -8.123 -10.545 10.826 1.00 95.19 97 PRO A CA 1
ATOM 765 C C . PRO A 1 97 ? -7.737 -11.732 9.946 1.00 95.19 97 PRO A C 1
ATOM 767 O O . PRO A 1 97 ? -6.562 -11.946 9.663 1.00 95.19 97 PRO A O 1
ATOM 770 N N . THR A 1 98 ? -8.733 -12.474 9.455 1.00 96.00 98 THR A N 1
ATOM 771 C CA . THR A 1 98 ? -8.490 -13.621 8.573 1.00 96.00 98 THR A CA 1
ATOM 772 C C . THR A 1 98 ? -7.964 -13.166 7.215 1.00 96.00 98 THR A C 1
ATOM 774 O O . THR A 1 98 ? -7.033 -13.779 6.696 1.00 96.00 98 THR A O 1
ATOM 777 N N . ALA A 1 99 ? -8.511 -12.078 6.664 1.00 96.56 99 ALA A N 1
ATOM 778 C CA . ALA A 1 99 ? -8.037 -11.500 5.410 1.00 96.56 99 ALA A CA 1
ATOM 779 C C . ALA A 1 99 ? -6.572 -11.046 5.514 1.00 96.56 99 ALA A C 1
ATOM 781 O O . ALA A 1 99 ? -5.774 -11.378 4.643 1.00 96.56 99 ALA A O 1
ATOM 782 N N . ILE A 1 100 ? -6.192 -10.386 6.617 1.00 96.81 100 ILE A N 1
ATOM 783 C CA . ILE A 1 100 ? -4.800 -9.985 6.889 1.00 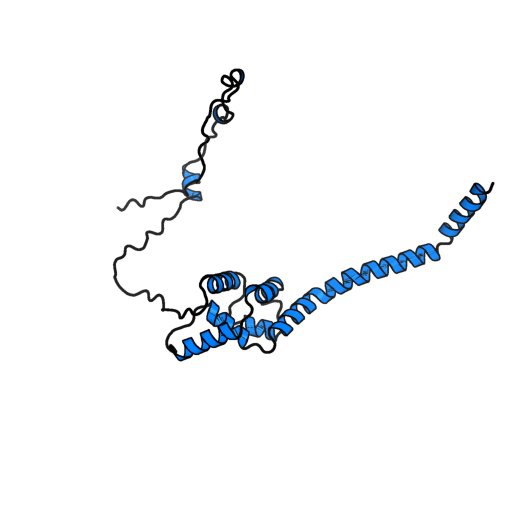96.81 100 ILE A CA 1
ATOM 784 C C . ILE A 1 100 ? -3.884 -11.202 7.031 1.00 96.81 100 ILE A C 1
ATOM 786 O O . ILE A 1 100 ? -2.790 -11.218 6.474 1.00 96.81 100 ILE A O 1
ATOM 790 N N . MET A 1 101 ? -4.319 -12.241 7.745 1.00 96.25 101 MET A N 1
ATOM 791 C CA . MET A 1 101 ? -3.519 -13.456 7.933 1.00 96.25 101 MET A CA 1
ATOM 792 C C . MET A 1 101 ? -3.282 -14.232 6.633 1.00 96.25 101 MET A C 1
ATOM 794 O O . MET A 1 101 ? -2.254 -14.896 6.512 1.00 96.25 101 MET A O 1
ATOM 798 N N . LYS A 1 102 ? -4.220 -14.159 5.681 1.00 96.12 102 LYS A N 1
ATOM 799 C CA . LYS A 1 102 ? -4.168 -14.868 4.393 1.00 96.12 102 LYS A CA 1
ATOM 800 C C . LYS A 1 102 ? -3.719 -14.003 3.213 1.00 96.12 102 LYS A C 1
ATOM 802 O O . LYS A 1 102 ? -3.618 -14.532 2.112 1.00 96.12 102 LYS A O 1
ATOM 807 N N . PHE A 1 103 ? -3.480 -12.708 3.425 1.00 96.06 103 PHE A N 1
ATOM 808 C CA . PHE A 1 103 ? -3.268 -11.726 2.357 1.00 96.06 103 PHE A CA 1
ATOM 809 C C . PHE A 1 103 ? -4.367 -11.758 1.274 1.00 96.06 103 PHE A C 1
ATOM 811 O O . PHE A 1 103 ? -4.095 -11.695 0.075 1.00 96.06 103 PHE A O 1
ATOM 818 N N . ASP A 1 104 ? -5.629 -11.858 1.704 1.00 96.38 104 ASP A N 1
ATOM 819 C CA . ASP A 1 104 ? -6.792 -11.984 0.818 1.00 96.38 104 ASP A CA 1
ATOM 820 C C . ASP A 1 104 ? -7.243 -10.626 0.250 1.00 96.38 104 ASP A C 1
ATOM 822 O O . ASP A 1 104 ? -7.960 -9.855 0.900 1.00 96.38 104 ASP A O 1
ATOM 826 N N . SER A 1 105 ? -6.811 -10.335 -0.980 1.00 93.81 105 SER A N 1
ATOM 827 C CA . SER A 1 105 ? -7.086 -9.074 -1.678 1.00 93.81 105 SER A CA 1
ATOM 828 C C . SER A 1 105 ? -8.527 -8.932 -2.176 1.00 93.81 105 SER A C 1
ATOM 830 O O . SER A 1 105 ? -8.932 -7.826 -2.539 1.00 93.81 105 SER A O 1
ATOM 832 N N . LEU A 1 106 ? -9.316 -10.013 -2.181 1.00 93.12 106 LEU A N 1
ATOM 833 C CA . LEU A 1 106 ? -10.733 -9.968 -2.554 1.00 93.12 106 LEU A CA 1
ATOM 834 C C . LEU A 1 106 ? -11.594 -9.419 -1.416 1.00 93.12 106 LEU A C 1
ATOM 836 O O . LEU A 1 106 ? -12.626 -8.795 -1.659 1.00 93.12 106 LEU A O 1
ATOM 840 N N . VAL A 1 107 ? -11.171 -9.655 -0.173 1.00 94.81 107 VAL A N 1
ATOM 841 C CA . VAL A 1 107 ? -11.885 -9.204 1.027 1.00 94.81 107 VAL A CA 1
ATOM 842 C C . VAL A 1 107 ? -11.403 -7.829 1.474 1.00 94.81 107 VAL A C 1
ATOM 844 O O . VAL A 1 107 ? -12.222 -6.990 1.852 1.00 94.81 107 VAL A O 1
ATOM 847 N N . LEU A 1 108 ? -10.090 -7.586 1.447 1.00 95.25 108 LEU A N 1
ATOM 848 C CA . LEU A 1 108 ? -9.496 -6.326 1.883 1.00 95.25 108 LEU A CA 1
ATOM 849 C C . LEU A 1 108 ? -8.552 -5.780 0.807 1.00 95.25 108 LEU A C 1
ATOM 851 O O . LEU A 1 108 ? -7.516 -6.365 0.505 1.00 95.25 108 LEU A O 1
ATOM 855 N N . ASN A 1 109 ? -8.919 -4.632 0.241 1.00 93.69 109 ASN A N 1
ATOM 856 C CA . ASN A 1 109 ? -8.154 -3.973 -0.814 1.00 93.69 109 ASN A CA 1
ATOM 857 C C . ASN A 1 109 ? -6.991 -3.125 -0.257 1.00 93.69 109 ASN A C 1
ATOM 859 O O . ASN A 1 109 ? -6.912 -2.847 0.943 1.00 93.69 109 ASN A O 1
ATOM 863 N N . LYS A 1 110 ? -6.111 -2.661 -1.158 1.00 93.94 110 LYS A N 1
ATOM 864 C CA . LYS A 1 110 ? -4.950 -1.815 -0.827 1.00 93.94 110 LYS A CA 1
ATOM 865 C C . LYS A 1 110 ? -5.331 -0.581 -0.002 1.00 93.94 110 LYS A C 1
ATOM 867 O O . LYS A 1 110 ? -4.729 -0.331 1.036 1.00 93.94 110 LYS A O 1
ATOM 872 N N . GLU A 1 111 ? -6.368 0.142 -0.417 1.00 93.81 111 GLU A N 1
ATOM 873 C CA . GLU A 1 111 ? -6.857 1.340 0.281 1.00 93.81 111 GLU A CA 1
ATOM 874 C C . GLU A 1 111 ? -7.277 1.035 1.727 1.00 93.81 111 GLU A C 1
ATOM 876 O O . GLU A 1 111 ? -7.008 1.812 2.644 1.00 93.81 111 GLU A O 1
ATOM 881 N N . GLY A 1 112 ? -7.923 -0.112 1.951 1.00 94.56 112 GLY A N 1
ATOM 882 C CA . GLY A 1 112 ? -8.298 -0.574 3.280 1.00 94.56 112 GLY A CA 1
ATOM 883 C C . GLY A 1 112 ? -7.080 -0.863 4.156 1.00 94.56 112 GLY A C 1
ATOM 884 O O . GLY A 1 112 ? -7.047 -0.440 5.312 1.00 94.56 112 GLY A O 1
ATOM 885 N N . ILE A 1 113 ? -6.059 -1.516 3.597 1.00 96.19 113 ILE A N 1
ATOM 886 C CA . ILE A 1 113 ? -4.788 -1.801 4.282 1.00 96.19 113 ILE A CA 1
ATOM 887 C C . ILE A 1 113 ? -4.077 -0.494 4.661 1.00 96.19 113 ILE A C 1
ATOM 889 O O . ILE A 1 113 ? -3.689 -0.312 5.817 1.00 96.19 113 ILE A O 1
ATOM 893 N N . GLU A 1 114 ? -3.958 0.448 3.723 1.00 95.38 114 GLU A N 1
ATOM 894 C CA . GLU A 1 114 ? -3.347 1.762 3.959 1.00 95.38 114 GLU A CA 1
ATOM 895 C C . GLU A 1 114 ? -4.095 2.561 5.027 1.00 95.38 114 GLU A C 1
ATOM 897 O O . GLU A 1 114 ? -3.478 3.188 5.891 1.00 95.38 114 GLU A O 1
ATOM 902 N N . LYS A 1 115 ? -5.429 2.513 5.027 1.00 95.12 115 LYS A N 1
ATOM 903 C CA . LYS A 1 115 ? -6.240 3.197 6.037 1.00 95.12 115 LYS A CA 1
ATOM 904 C C . LYS A 1 115 ? -5.998 2.635 7.437 1.00 95.12 115 LYS A C 1
ATOM 906 O O . LYS A 1 115 ? -5.900 3.412 8.393 1.00 95.12 115 LYS A O 1
ATOM 911 N N . ILE A 1 116 ? -5.851 1.312 7.553 1.00 96.06 116 ILE A N 1
ATOM 912 C CA . ILE A 1 116 ? -5.484 0.664 8.816 1.00 96.06 116 ILE A CA 1
ATOM 913 C C . ILE A 1 116 ? -4.097 1.136 9.258 1.00 96.06 116 ILE A C 1
ATOM 915 O O . ILE A 1 116 ? -3.970 1.643 10.371 1.00 96.06 116 ILE A O 1
ATOM 919 N N . LEU A 1 117 ? -3.101 1.068 8.370 1.00 95.88 117 LEU A N 1
ATOM 920 C CA . LEU A 1 117 ? -1.719 1.490 8.636 1.00 95.88 117 LEU A CA 1
ATOM 921 C C . LEU A 1 117 ? -1.594 2.953 9.081 1.00 95.88 117 LEU A C 1
ATOM 923 O O . LEU A 1 117 ? -0.806 3.261 9.971 1.00 95.88 117 LEU A O 1
ATOM 927 N N . THR A 1 118 ? -2.349 3.858 8.461 1.00 93.50 118 THR A N 1
ATOM 928 C CA . THR A 1 118 ? -2.198 5.309 8.661 1.00 93.50 118 THR A CA 1
ATOM 929 C C . THR A 1 118 ? -3.031 5.852 9.814 1.00 93.50 118 THR A C 1
ATOM 931 O O . THR A 1 118 ? -2.597 6.777 10.496 1.00 93.50 118 THR A O 1
ATOM 934 N N . THR A 1 119 ? -4.233 5.310 10.039 1.00 92.12 119 THR A N 1
ATOM 935 C CA . THR A 1 119 ? -5.213 5.942 10.942 1.00 92.12 119 THR A CA 1
ATOM 936 C C . THR A 1 119 ? -5.815 5.010 11.985 1.00 92.12 119 THR A C 1
ATOM 938 O O . THR A 1 119 ? -6.392 5.496 12.958 1.00 92.12 119 THR A O 1
ATOM 941 N N . MET A 1 120 ? -5.704 3.687 11.834 1.00 95.12 120 MET A N 1
ATOM 942 C CA . MET A 1 120 ? -6.428 2.727 12.683 1.00 95.12 120 MET A CA 1
ATOM 943 C C . MET A 1 120 ? -5.521 1.685 13.349 1.00 95.12 120 MET A C 1
ATOM 945 O O . MET A 1 120 ? -6.033 0.713 13.898 1.00 95.12 120 MET A O 1
ATOM 949 N N . MET A 1 121 ? -4.202 1.896 13.348 1.00 95.94 121 MET A N 1
ATOM 950 C CA . MET A 1 121 ? -3.264 1.023 14.054 1.00 95.94 121 MET A CA 1
ATOM 951 C C . MET A 1 121 ? -3.582 0.975 15.558 1.00 95.94 121 MET A C 1
ATOM 953 O O . MET A 1 121 ? -3.803 2.036 16.153 1.00 95.94 121 MET A O 1
ATOM 957 N N . PRO A 1 122 ? -3.605 -0.219 16.178 1.00 94.50 122 PRO A N 1
ATOM 958 C CA . PRO A 1 122 ? -3.701 -0.355 17.627 1.00 94.50 122 PRO A CA 1
ATOM 959 C C . PRO A 1 122 ? -2.478 0.227 18.339 1.00 94.50 122 PRO A C 1
ATOM 961 O O . PRO A 1 122 ? -1.343 -0.045 17.947 1.00 94.50 122 PRO A O 1
ATOM 964 N N . ASN A 1 123 ? -2.705 0.985 19.410 1.00 93.19 123 ASN A N 1
ATOM 965 C CA . ASN A 1 123 ? -1.658 1.396 20.343 1.00 93.19 123 ASN A CA 1
ATOM 966 C C . ASN A 1 123 ? -1.691 0.477 21.581 1.00 93.19 123 ASN A C 1
ATOM 968 O O . ASN A 1 123 ? -2.765 0.343 22.166 1.00 93.19 123 ASN A O 1
ATOM 972 N N . PRO A 1 124 ? -0.561 -0.108 22.026 1.00 92.06 124 PRO A N 1
ATOM 973 C CA . PRO A 1 124 ? -0.520 -0.953 23.223 1.00 92.06 124 PRO A CA 1
ATOM 974 C C . PRO A 1 124 ? -1.193 -0.335 24.458 1.00 92.06 124 PRO A C 1
ATOM 976 O O . PRO A 1 124 ? -1.953 -1.018 25.135 1.00 92.06 124 PRO A O 1
ATOM 979 N N . ALA A 1 125 ? -1.007 0.968 24.695 1.00 93.19 125 ALA A N 1
ATOM 980 C CA . ALA A 1 125 ? -1.642 1.660 25.820 1.00 93.19 125 ALA A CA 1
ATOM 981 C C . ALA A 1 125 ? -3.173 1.776 25.672 1.00 93.19 125 ALA A C 1
ATOM 983 O O . ALA A 1 125 ? -3.900 1.690 26.657 1.00 93.19 125 ALA A O 1
ATOM 984 N N . GLU A 1 126 ? -3.679 1.960 24.443 1.00 92.94 126 GLU A N 1
ATOM 985 C CA . GLU A 1 126 ? -5.126 1.960 24.172 1.00 92.94 126 GLU A CA 1
ATOM 986 C C . GLU A 1 126 ? -5.710 0.557 24.401 1.00 92.94 126 GLU A C 1
ATOM 988 O O . GLU A 1 126 ? -6.794 0.428 24.960 1.00 92.94 126 GLU A O 1
ATOM 993 N N . ILE A 1 127 ? -4.984 -0.490 23.996 1.00 95.06 127 ILE A N 1
ATOM 994 C CA . ILE A 1 127 ? -5.406 -1.885 24.167 1.00 95.06 127 ILE A CA 1
ATOM 995 C C . ILE A 1 127 ? -5.490 -2.261 25.645 1.00 95.06 127 ILE A C 1
ATOM 997 O O . ILE A 1 127 ? -6.528 -2.757 26.070 1.00 95.06 127 ILE A O 1
ATOM 1001 N N . GLU A 1 128 ? -4.465 -1.947 26.436 1.00 94.44 128 GLU A N 1
ATOM 1002 C CA . GLU A 1 128 ? -4.453 -2.218 27.879 1.00 94.44 128 GLU A CA 1
ATOM 1003 C C . GLU A 1 128 ? -5.622 -1.526 28.601 1.00 94.44 128 GLU A C 1
ATOM 1005 O O . GLU A 1 128 ? -6.313 -2.135 29.417 1.00 94.44 128 GLU A O 1
ATOM 1010 N N . GLN A 1 129 ? -5.910 -0.265 28.256 1.00 93.19 129 GLN A N 1
ATOM 1011 C CA . GLN A 1 129 ? -7.056 0.464 28.809 1.00 93.19 129 GLN A CA 1
ATOM 1012 C C . GLN A 1 129 ? -8.393 -0.188 28.453 1.00 93.19 129 GLN A C 1
ATOM 1014 O O . GLN A 1 129 ? -9.295 -0.242 29.293 1.00 93.19 129 GLN A O 1
ATOM 1019 N N . ILE A 1 130 ? -8.536 -0.665 27.213 1.00 92.94 130 ILE A N 1
ATOM 1020 C CA . ILE A 1 130 ? -9.736 -1.380 26.780 1.00 92.94 130 ILE A CA 1
ATOM 1021 C C . ILE A 1 130 ? -9.871 -2.691 27.567 1.00 92.94 130 ILE A C 1
ATOM 1023 O O . ILE A 1 130 ? -10.946 -2.959 28.095 1.00 92.94 130 ILE A O 1
ATOM 1027 N N . GLU A 1 131 ? -8.803 -3.478 27.696 1.00 92.44 131 GLU A N 1
ATOM 1028 C CA . GLU A 1 131 ? -8.811 -4.759 28.417 1.00 92.44 131 GLU A CA 1
ATOM 1029 C C . GLU A 1 131 ? -9.147 -4.593 29.905 1.00 92.44 131 GLU A C 1
ATOM 1031 O O . GLU A 1 131 ? -10.008 -5.309 30.420 1.00 92.44 131 GLU A O 1
ATOM 1036 N N . LEU A 1 132 ? -8.556 -3.599 30.579 1.00 92.12 132 LEU A N 1
ATOM 1037 C CA . LEU A 1 132 ? -8.882 -3.253 31.968 1.00 92.12 132 LEU A CA 1
ATOM 1038 C C . LEU A 1 132 ? -10.368 -2.928 32.137 1.00 92.12 132 LEU A C 1
ATOM 1040 O O . LEU A 1 132 ? -11.035 -3.461 33.021 1.00 92.12 132 LEU A O 1
ATOM 1044 N N . LYS A 1 133 ? -10.913 -2.080 31.261 1.00 89.44 133 LYS A N 1
ATOM 1045 C CA . LYS A 1 133 ? -12.321 -1.675 31.326 1.00 89.44 133 LYS A CA 1
ATOM 1046 C C . LYS A 1 133 ? -13.281 -2.825 31.032 1.00 89.44 133 LYS A C 1
ATOM 1048 O O . LYS A 1 133 ? -14.360 -2.872 31.617 1.00 89.44 133 LYS A O 1
ATOM 1053 N N . VAL A 1 134 ? -12.894 -3.753 30.161 1.00 89.06 134 VAL A N 1
ATOM 1054 C CA . VAL A 1 134 ? -13.653 -4.985 29.900 1.00 89.06 134 VAL A CA 1
ATOM 1055 C C . VAL A 1 134 ? -13.649 -5.901 31.119 1.00 89.06 134 VAL A C 1
ATOM 1057 O O . VAL A 1 134 ? -14.685 -6.472 31.444 1.00 89.06 134 VAL A O 1
ATOM 1060 N N . ALA A 1 135 ? -12.520 -6.008 31.824 1.00 88.81 135 ALA A N 1
ATOM 1061 C CA . ALA A 1 135 ? -12.433 -6.782 33.059 1.00 88.81 135 ALA A CA 1
ATOM 1062 C C . ALA A 1 135 ? -13.277 -6.174 34.196 1.00 88.81 135 ALA A C 1
ATOM 1064 O O . ALA A 1 135 ? -13.871 -6.914 34.977 1.00 88.81 135 ALA A O 1
ATOM 1065 N N . GLU A 1 136 ? -13.371 -4.842 34.274 1.00 89.12 136 GLU A N 1
ATOM 1066 C CA . GLU A 1 136 ? -14.239 -4.134 35.231 1.00 89.12 136 GLU A CA 1
ATOM 1067 C C . GLU A 1 136 ? -15.740 -4.286 34.910 1.00 89.12 136 GLU A C 1
ATOM 1069 O O . GLU A 1 136 ? -16.573 -4.271 35.818 1.00 89.12 136 GLU A O 1
ATOM 1074 N N . HIS A 1 137 ? -16.098 -4.428 33.629 1.00 86.44 137 HIS A N 1
ATOM 1075 C CA . HIS A 1 137 ? -17.485 -4.464 33.153 1.00 86.44 137 HIS A CA 1
ATOM 1076 C C . HIS A 1 137 ? -17.739 -5.604 32.146 1.00 86.44 137 HIS A C 1
ATOM 1078 O O . HIS A 1 137 ? -18.056 -5.333 30.983 1.00 86.44 137 HIS A O 1
ATOM 1084 N N . PRO A 1 138 ? -17.661 -6.880 32.570 1.00 82.19 138 PRO A N 1
ATOM 1085 C CA . PRO A 1 138 ? -17.744 -8.030 31.664 1.00 82.19 138 PRO A CA 1
ATOM 1086 C C . PRO A 1 138 ? -19.115 -8.189 30.983 1.00 82.19 138 PRO A C 1
ATOM 1088 O O . PRO A 1 138 ? -19.194 -8.730 29.882 1.00 82.19 138 PRO A O 1
ATOM 1091 N N . ASP A 1 139 ? -20.187 -7.682 31.597 1.00 84.06 139 ASP A N 1
ATOM 1092 C CA . ASP A 1 139 ? -21.560 -7.804 31.084 1.00 84.06 139 ASP A CA 1
ATOM 1093 C C . ASP A 1 139 ? -21.929 -6.721 30.051 1.00 84.06 139 ASP A C 1
ATOM 1095 O O . ASP A 1 139 ? -23.010 -6.760 29.456 1.00 84.06 139 ASP A O 1
ATOM 1099 N N . MET A 1 140 ? -21.054 -5.730 29.830 1.00 85.69 140 MET A N 1
ATOM 1100 C CA . MET A 1 140 ? -21.309 -4.615 28.919 1.00 85.69 140 MET A CA 1
ATOM 1101 C C . MET A 1 140 ? -20.626 -4.844 27.560 1.00 85.69 140 MET A C 1
ATOM 1103 O O . MET A 1 140 ? -19.410 -5.028 27.502 1.00 85.69 140 MET A O 1
ATOM 1107 N N . PRO A 1 141 ? -21.353 -4.780 26.430 1.00 87.19 141 PRO A N 1
ATOM 1108 C CA . PRO A 1 141 ? -20.727 -4.947 25.125 1.00 87.19 141 PRO A CA 1
ATOM 1109 C C . PRO A 1 141 ? -19.843 -3.748 24.772 1.00 87.19 141 PRO A C 1
ATOM 1111 O O . PRO A 1 141 ? -20.218 -2.595 24.973 1.00 87.19 141 PRO A O 1
ATOM 1114 N N . LEU A 1 142 ? -18.680 -4.009 24.180 1.00 90.12 142 LEU A N 1
ATOM 1115 C CA . LEU A 1 142 ? -17.777 -2.960 23.705 1.00 90.12 142 LEU A CA 1
ATOM 1116 C C . LEU A 1 142 ? -18.351 -2.183 22.514 1.00 90.12 142 LEU A C 1
ATOM 1118 O O . LEU A 1 142 ? -19.066 -2.739 21.675 1.00 90.12 142 LEU A O 1
ATOM 1122 N N . GLY A 1 143 ? -17.946 -0.920 22.376 1.00 91.94 143 GLY A N 1
ATOM 1123 C CA . GLY A 1 143 ? -18.121 -0.157 21.142 1.00 91.94 143 GLY A CA 1
ATOM 1124 C C . GLY A 1 143 ? -17.416 -0.798 19.935 1.00 91.94 143 GLY A C 1
ATOM 1125 O O . GLY A 1 143 ? -16.471 -1.574 20.071 1.00 91.94 143 GLY A O 1
ATOM 1126 N N . GLN A 1 144 ? -17.877 -0.481 18.719 1.00 92.81 144 GLN A N 1
ATOM 1127 C CA . GLN A 1 144 ? -17.318 -1.063 17.486 1.00 92.81 144 GLN A CA 1
ATOM 1128 C C . GLN A 1 144 ? -15.833 -0.730 17.285 1.00 92.81 144 GLN A C 1
ATOM 1130 O O . GLN A 1 144 ? -15.079 -1.574 16.803 1.00 92.81 144 GLN A O 1
ATOM 1135 N N . ALA A 1 145 ? -15.411 0.480 17.662 1.00 93.94 145 ALA A N 1
ATOM 1136 C CA . ALA A 1 145 ? -14.024 0.909 17.532 1.00 93.94 145 ALA A CA 1
ATOM 1137 C C . ALA A 1 145 ? -13.098 0.098 18.452 1.00 93.94 145 ALA A C 1
ATOM 1139 O O . ALA A 1 145 ? -12.053 -0.377 18.014 1.00 93.94 145 ALA A O 1
ATOM 1140 N N . GLU A 1 146 ? -13.510 -0.116 19.699 1.00 94.44 146 GLU A N 1
ATOM 1141 C CA . GLU A 1 146 ? -12.784 -0.906 20.687 1.00 94.44 146 GLU A CA 1
ATOM 1142 C C . GLU A 1 146 ? -12.704 -2.382 20.276 1.00 94.44 146 GLU A C 1
ATOM 1144 O O . GLU A 1 146 ? -11.619 -2.964 20.274 1.00 94.44 146 GLU A O 1
ATOM 1149 N N . GLN A 1 147 ? -13.825 -2.972 19.835 1.00 94.19 147 GLN A N 1
ATOM 1150 C CA . GLN A 1 147 ? -13.841 -4.342 19.301 1.00 94.19 147 GLN A CA 1
ATOM 1151 C C . GLN A 1 147 ? -12.883 -4.507 18.119 1.00 94.19 147 GLN A C 1
ATOM 1153 O O . GLN A 1 147 ? -12.213 -5.531 17.992 1.00 94.19 147 GLN A O 1
ATOM 1158 N N . PHE A 1 148 ? -12.827 -3.509 17.236 1.00 96.06 148 PHE A N 1
ATOM 1159 C CA . PHE A 1 148 ? -11.935 -3.523 16.088 1.00 96.06 148 PHE A CA 1
ATOM 1160 C C . PHE A 1 148 ? -10.460 -3.495 16.500 1.00 96.06 148 PHE A C 1
ATOM 1162 O O . PHE A 1 148 ? -9.691 -4.330 16.023 1.00 96.06 148 PHE A O 1
ATOM 1169 N N . LEU A 1 149 ? -10.069 -2.592 17.407 1.00 96.19 149 LEU A N 1
ATOM 1170 C CA . LEU A 1 149 ? -8.682 -2.510 17.871 1.00 96.19 149 LEU A CA 1
ATOM 1171 C C . LEU A 1 149 ? -8.238 -3.787 18.593 1.00 96.19 149 LEU A C 1
ATOM 1173 O O . LEU A 1 149 ? -7.144 -4.269 18.307 1.00 96.19 149 LEU A O 1
ATOM 1177 N N . LEU A 1 150 ? -9.089 -4.376 19.444 1.00 94.75 150 LEU A N 1
ATOM 1178 C CA . LEU A 1 150 ? -8.792 -5.652 20.110 1.00 94.75 150 LEU A CA 1
ATOM 1179 C C . LEU A 1 150 ? -8.593 -6.801 19.114 1.00 94.75 150 LEU A C 1
ATOM 1181 O O . LEU A 1 150 ? -7.689 -7.615 19.265 1.00 94.75 150 LEU A O 1
ATOM 1185 N N . LYS A 1 151 ? -9.416 -6.887 18.063 1.00 94.94 151 LYS A N 1
ATOM 1186 C CA . LYS A 1 151 ? -9.221 -7.930 17.043 1.00 94.94 151 LYS A CA 1
ATOM 1187 C C . LYS A 1 151 ? -7.942 -7.735 16.244 1.00 94.94 151 LYS A C 1
ATOM 1189 O O . LYS A 1 151 ? -7.320 -8.717 15.851 1.00 94.94 151 LYS A O 1
ATOM 1194 N N . LEU A 1 152 ? -7.563 -6.488 15.975 1.00 96.12 152 LEU A N 1
ATOM 1195 C CA . LEU A 1 152 ? -6.308 -6.197 15.297 1.00 96.12 152 LEU A CA 1
ATOM 1196 C C . LEU A 1 152 ? -5.093 -6.489 16.186 1.00 96.12 152 LEU A C 1
ATOM 1198 O O . LEU A 1 152 ? -4.111 -7.024 15.679 1.00 96.12 152 LEU A O 1
ATOM 1202 N N . SER A 1 153 ? -5.145 -6.186 17.487 1.00 95.56 153 SER A N 1
ATOM 1203 C CA . SER A 1 153 ? -4.019 -6.429 18.404 1.00 95.56 153 SER A CA 1
ATOM 1204 C C . SER A 1 153 ? -3.691 -7.915 18.577 1.00 95.56 153 SER A C 1
ATOM 1206 O O . SER A 1 153 ? -2.543 -8.260 18.835 1.00 95.56 153 SER A O 1
ATOM 1208 N N . GLN A 1 154 ? -4.667 -8.800 18.358 1.00 95.00 154 GLN A N 1
ATOM 1209 C CA . GLN A 1 154 ? -4.478 -10.255 18.360 1.00 95.00 154 GLN A CA 1
ATOM 1210 C C . GLN A 1 154 ? -3.691 -10.778 17.146 1.00 95.00 154 GLN A C 1
ATOM 1212 O O . GLN A 1 154 ? -3.278 -11.939 17.135 1.00 95.00 154 GLN A O 1
ATOM 1217 N N . ILE A 1 155 ? -3.489 -9.961 16.108 1.00 95.94 155 ILE A N 1
ATOM 1218 C CA . ILE A 1 155 ? -2.760 -10.368 14.906 1.00 95.94 155 ILE A CA 1
ATOM 1219 C C . ILE A 1 155 ? -1.252 -10.237 15.172 1.00 95.94 155 ILE A C 1
ATOM 1221 O O . ILE A 1 155 ? -0.759 -9.127 15.391 1.00 95.94 155 ILE A O 1
ATOM 1225 N N . PRO A 1 156 ? -0.480 -11.335 15.101 1.00 94.94 156 PRO A N 1
ATOM 1226 C CA . PRO A 1 156 ? 0.952 -11.287 15.366 1.00 94.94 156 PRO A CA 1
ATOM 1227 C C . PRO A 1 156 ? 1.679 -10.490 14.281 1.00 94.94 156 PRO A C 1
ATOM 1229 O O . PRO A 1 156 ? 1.477 -10.745 13.091 1.00 94.94 156 PRO A O 1
ATOM 1232 N N . CYS A 1 157 ? 2.560 -9.571 14.686 1.00 95.50 157 CYS A N 1
ATOM 1233 C CA . CYS A 1 157 ? 3.349 -8.727 13.775 1.00 95.50 157 CYS A CA 1
ATOM 1234 C C . CYS A 1 157 ? 2.471 -7.966 12.764 1.00 95.50 157 CYS A C 1
ATOM 1236 O O . CYS A 1 157 ? 2.741 -7.953 11.561 1.00 95.50 157 CYS A O 1
ATOM 1238 N N . LEU A 1 158 ? 1.356 -7.396 13.239 1.00 96.88 158 LEU A N 1
ATOM 1239 C CA . LEU A 1 158 ? 0.376 -6.713 12.395 1.00 96.88 158 LEU A CA 1
ATOM 1240 C C . LEU A 1 158 ? 1.017 -5.651 11.489 1.00 96.88 158 LEU A C 1
ATOM 1242 O O . LEU A 1 158 ? 0.735 -5.620 10.293 1.00 96.88 158 LEU A O 1
ATOM 1246 N N . LEU A 1 159 ? 1.872 -4.790 12.046 1.00 96.31 159 LEU A N 1
ATOM 1247 C CA . LEU A 1 159 ? 2.487 -3.687 11.305 1.00 96.31 159 LEU A CA 1
ATOM 1248 C C . LEU A 1 159 ? 3.329 -4.204 10.133 1.00 96.31 159 LEU A C 1
ATOM 1250 O O . LEU A 1 159 ? 3.195 -3.728 9.005 1.00 96.31 159 LEU A O 1
ATOM 1254 N N . GLU A 1 160 ? 4.182 -5.188 10.400 1.00 97.19 160 GLU A N 1
ATOM 1255 C CA . GLU A 1 160 ? 5.078 -5.801 9.427 1.00 97.19 160 GLU A CA 1
ATOM 1256 C C . GLU A 1 160 ? 4.284 -6.529 8.345 1.00 97.19 160 GLU A C 1
ATOM 1258 O O . GLU A 1 160 ? 4.578 -6.369 7.162 1.00 97.19 160 GLU A O 1
ATOM 1263 N N . ARG A 1 161 ? 3.234 -7.267 8.730 1.00 97.31 161 ARG A N 1
ATOM 1264 C CA . ARG A 1 161 ? 2.339 -7.952 7.786 1.00 97.31 161 ARG A CA 1
ATOM 1265 C C . ARG A 1 161 ? 1.648 -6.978 6.848 1.00 97.31 161 ARG A C 1
ATOM 1267 O O . ARG A 1 161 ? 1.651 -7.211 5.647 1.00 97.31 161 ARG A O 1
ATOM 1274 N N . LEU A 1 162 ? 1.066 -5.897 7.370 1.00 97.56 162 LEU A N 1
ATOM 1275 C CA . LEU A 1 162 ? 0.380 -4.908 6.539 1.00 97.56 162 LEU A CA 1
ATOM 1276 C C . LEU A 1 162 ? 1.363 -4.209 5.590 1.00 97.56 162 LEU A C 1
ATOM 1278 O O . LEU A 1 162 ? 1.055 -4.055 4.412 1.00 97.56 162 LEU A O 1
ATOM 1282 N N . ARG A 1 163 ? 2.565 -3.844 6.063 1.00 97.06 163 ARG A N 1
ATOM 1283 C CA . ARG A 1 163 ? 3.621 -3.259 5.214 1.00 97.06 163 ARG A CA 1
ATOM 1284 C C . ARG A 1 163 ? 4.072 -4.214 4.113 1.00 97.06 163 ARG A C 1
ATOM 1286 O O . ARG A 1 163 ? 4.153 -3.806 2.958 1.00 97.06 163 ARG A O 1
ATOM 1293 N N . LEU A 1 164 ? 4.335 -5.473 4.463 1.00 96.75 164 LEU A N 1
ATOM 1294 C CA . LEU A 1 164 ? 4.686 -6.509 3.496 1.00 96.75 164 LEU A CA 1
ATOM 1295 C C . LEU A 1 164 ? 3.563 -6.692 2.477 1.00 96.75 164 LEU A C 1
ATOM 1297 O O . LEU A 1 164 ? 3.830 -6.789 1.286 1.00 96.75 164 LEU A O 1
ATOM 1301 N N . TRP A 1 165 ? 2.311 -6.696 2.925 1.00 97.12 165 TRP A N 1
ATOM 1302 C CA . TRP A 1 165 ? 1.182 -6.888 2.032 1.00 97.12 165 TRP A CA 1
ATOM 1303 C C . TRP A 1 165 ? 1.045 -5.740 1.027 1.00 97.12 165 TRP A C 1
ATOM 1305 O O . TRP A 1 165 ? 0.970 -6.005 -0.172 1.00 97.12 165 TRP A O 1
ATOM 1315 N N . VAL A 1 166 ? 1.121 -4.479 1.474 1.00 96.25 166 VAL A N 1
ATOM 1316 C CA . VAL A 1 166 ? 1.163 -3.316 0.564 1.00 96.25 166 VAL A CA 1
ATOM 1317 C C . VAL A 1 166 ? 2.301 -3.467 -0.444 1.00 96.25 166 VAL A C 1
ATOM 1319 O O . VAL A 1 166 ? 2.069 -3.353 -1.645 1.00 96.25 166 VAL A O 1
ATOM 1322 N N . PHE A 1 167 ? 3.501 -3.819 0.025 1.00 95.81 167 PHE A N 1
ATOM 1323 C CA . PHE A 1 167 ? 4.646 -4.054 -0.852 1.00 95.81 167 PHE A CA 1
ATOM 1324 C C . PHE A 1 167 ? 4.362 -5.138 -1.901 1.00 95.81 167 PHE A C 1
ATOM 1326 O O . PHE A 1 167 ? 4.613 -4.922 -3.081 1.00 95.81 167 PHE A O 1
ATOM 1333 N N . THR A 1 168 ? 3.794 -6.284 -1.513 1.00 95.12 168 THR A N 1
ATOM 1334 C CA . THR A 1 168 ? 3.492 -7.372 -2.462 1.00 95.12 168 THR A CA 1
ATOM 1335 C C . THR A 1 168 ? 2.451 -6.988 -3.512 1.00 95.12 168 THR A C 1
ATOM 1337 O O . THR A 1 168 ? 2.528 -7.476 -4.638 1.00 95.12 168 THR A O 1
ATOM 1340 N N . LEU A 1 169 ? 1.496 -6.116 -3.165 1.00 94.31 169 LEU A N 1
ATOM 1341 C CA . LEU A 1 169 ? 0.479 -5.623 -4.098 1.00 94.31 169 LEU A CA 1
ATOM 1342 C C . LEU A 1 169 ? 1.082 -4.681 -5.148 1.00 94.31 169 LEU A C 1
ATOM 1344 O O . LEU A 1 169 ? 0.650 -4.707 -6.299 1.00 94.31 169 LEU A O 1
ATOM 1348 N N . ASP A 1 170 ? 2.092 -3.897 -4.769 1.00 94.12 170 ASP A N 1
ATOM 1349 C CA . ASP A 1 170 ? 2.738 -2.925 -5.656 1.00 94.12 170 ASP A CA 1
ATOM 1350 C C . ASP A 1 170 ? 3.946 -3.486 -6.408 1.00 94.12 170 ASP A C 1
ATOM 1352 O O . ASP A 1 170 ? 4.290 -2.976 -7.472 1.00 94.12 170 ASP A O 1
ATOM 1356 N N . TYR A 1 171 ? 4.565 -4.552 -5.894 1.00 95.31 171 TYR A N 1
ATOM 1357 C CA . TYR A 1 171 ? 5.859 -5.050 -6.359 1.00 95.31 171 TYR A CA 1
ATOM 1358 C C . TYR A 1 171 ? 5.930 -5.233 -7.876 1.00 95.31 171 TYR A C 1
ATOM 1360 O O . TYR A 1 171 ? 6.845 -4.716 -8.506 1.00 95.31 171 TYR A O 1
ATOM 1368 N N . LYS A 1 172 ? 4.944 -5.911 -8.477 1.00 94.19 172 LYS A N 1
ATOM 1369 C CA . LYS A 1 172 ? 4.940 -6.176 -9.925 1.00 94.19 172 LYS A CA 1
ATOM 1370 C C . LYS A 1 172 ? 4.821 -4.909 -10.767 1.00 94.19 172 LYS A C 1
ATOM 1372 O O . LYS A 1 172 ? 5.348 -4.871 -11.872 1.00 94.19 172 LYS A O 1
ATOM 1377 N N . ASN A 1 173 ? 4.102 -3.903 -10.274 1.00 95.12 173 ASN A N 1
ATOM 1378 C CA . ASN A 1 173 ? 3.969 -2.635 -10.983 1.00 95.12 173 ASN A CA 1
ATOM 1379 C C . ASN A 1 173 ? 5.273 -1.846 -10.855 1.00 95.12 173 ASN A C 1
ATOM 1381 O O . ASN A 1 173 ? 5.837 -1.454 -11.866 1.00 95.12 173 ASN A O 1
ATOM 1385 N N . CYS A 1 174 ? 5.819 -1.736 -9.639 1.00 95.75 174 CYS A N 1
ATOM 1386 C CA . CYS A 1 174 ? 7.104 -1.079 -9.407 1.00 95.75 174 CYS A CA 1
ATOM 1387 C C . CYS A 1 174 ? 8.257 -1.734 -10.183 1.00 95.75 174 CYS A C 1
ATOM 1389 O O . CYS A 1 174 ? 9.128 -1.034 -10.686 1.00 95.75 174 CYS A O 1
ATOM 1391 N N . GLU A 1 175 ? 8.274 -3.065 -10.282 1.00 97.38 175 GLU A N 1
ATOM 1392 C CA . GLU A 1 175 ? 9.249 -3.799 -11.089 1.00 97.38 175 GLU A CA 1
ATOM 1393 C C . GLU A 1 175 ? 9.150 -3.394 -12.562 1.00 97.38 175 GLU A C 1
ATOM 1395 O O . GLU A 1 175 ? 10.160 -3.027 -13.157 1.00 97.38 175 GLU A O 1
ATOM 1400 N N . LYS A 1 176 ? 7.943 -3.418 -13.141 1.00 97.38 176 LYS A N 1
ATOM 1401 C CA . LYS A 1 176 ? 7.717 -3.055 -14.547 1.00 97.38 176 LYS A CA 1
ATOM 1402 C C . LYS A 1 176 ? 8.066 -1.603 -14.846 1.00 97.38 176 LYS A C 1
ATOM 1404 O O . LYS A 1 176 ? 8.783 -1.352 -15.810 1.00 97.38 176 LYS A O 1
ATOM 1409 N N . ASP A 1 177 ? 7.638 -0.684 -13.983 1.00 97.44 177 ASP A N 1
ATOM 1410 C CA . ASP A 1 177 ? 7.890 0.755 -14.115 1.00 97.44 177 ASP A CA 1
ATOM 1411 C C . ASP A 1 177 ? 9.393 1.089 -14.145 1.00 97.44 177 ASP A C 1
ATOM 1413 O O . ASP A 1 177 ? 9.788 2.142 -14.642 1.00 97.44 177 ASP A O 1
ATOM 1417 N N . ILE A 1 178 ? 10.242 0.199 -13.619 1.00 97.25 178 ILE A N 1
ATOM 1418 C CA . ILE A 1 178 ? 11.703 0.331 -13.643 1.00 97.25 178 ILE A CA 1
ATOM 1419 C C . ILE A 1 178 ? 12.317 -0.490 -14.785 1.00 97.25 178 ILE A C 1
ATOM 1421 O O . ILE A 1 178 ? 13.199 -0.001 -15.491 1.00 97.25 178 ILE A O 1
ATOM 1425 N N . ALA A 1 179 ? 11.886 -1.738 -14.966 1.00 97.81 179 ALA A N 1
ATOM 1426 C CA . ALA A 1 179 ? 12.497 -2.673 -15.903 1.00 97.81 179 ALA A CA 1
ATOM 1427 C C . ALA A 1 179 ? 12.252 -2.294 -17.369 1.00 97.81 179 ALA A C 1
ATOM 1429 O O . ALA A 1 179 ? 13.180 -2.378 -18.172 1.00 97.81 179 ALA A O 1
ATOM 1430 N N . GLU A 1 180 ? 11.037 -1.861 -17.722 1.00 97.94 180 GLU A N 1
ATOM 1431 C CA . GLU A 1 180 ? 10.691 -1.528 -19.110 1.00 97.94 180 GLU A CA 1
ATOM 1432 C C . GLU A 1 180 ? 11.505 -0.324 -19.628 1.00 97.94 180 GLU A C 1
ATOM 1434 O O . GLU A 1 180 ? 12.193 -0.484 -20.639 1.00 97.94 180 GLU A O 1
ATOM 1439 N N . PRO A 1 181 ? 11.589 0.824 -18.917 1.00 98.19 181 PRO A N 1
ATOM 1440 C CA . PRO A 1 181 ? 12.417 1.946 -19.368 1.00 98.19 181 PRO A CA 1
ATOM 1441 C C . PRO A 1 181 ? 13.910 1.619 -19.466 1.00 98.19 181 PRO A C 1
ATOM 1443 O O . PRO A 1 181 ? 14.604 2.139 -20.339 1.00 98.19 181 PRO A O 1
ATOM 1446 N N . LEU A 1 182 ? 14.427 0.768 -18.572 1.00 98.38 182 LEU A N 1
ATOM 1447 C CA . LEU A 1 182 ? 15.824 0.333 -18.628 1.00 98.38 182 LEU A CA 1
ATOM 1448 C C . LEU A 1 182 ? 16.094 -0.544 -19.852 1.00 98.38 182 LEU A C 1
ATOM 1450 O O . LEU A 1 182 ? 17.140 -0.395 -20.486 1.00 98.38 182 LEU A O 1
ATOM 1454 N N . MET A 1 183 ? 15.157 -1.427 -20.196 1.00 98.31 183 MET A N 1
ATOM 1455 C CA . MET A 1 183 ? 15.254 -2.257 -21.392 1.00 98.31 183 MET A CA 1
ATOM 1456 C C . MET A 1 183 ? 15.192 -1.402 -22.661 1.00 98.31 183 MET A C 1
ATOM 1458 O O . MET A 1 183 ? 16.044 -1.550 -23.536 1.00 98.31 183 MET A O 1
ATOM 1462 N N . ASP A 1 184 ? 14.250 -0.461 -22.735 1.00 98.31 184 ASP A N 1
ATOM 1463 C CA . ASP A 1 184 ? 14.129 0.464 -23.867 1.00 98.31 184 ASP A CA 1
ATOM 1464 C C . ASP A 1 184 ? 15.402 1.296 -24.052 1.00 98.31 184 ASP A C 1
ATOM 1466 O O . ASP A 1 184 ? 15.911 1.426 -25.168 1.00 98.31 184 ASP A O 1
ATOM 1470 N N . LEU A 1 185 ? 15.974 1.806 -22.956 1.00 98.44 185 LEU A N 1
ATOM 1471 C CA . LEU A 1 185 ? 17.240 2.534 -22.987 1.00 98.44 185 LEU A CA 1
ATOM 1472 C C . LEU A 1 185 ? 18.384 1.652 -23.499 1.00 98.44 185 LEU A C 1
ATOM 1474 O O . LEU A 1 185 ? 19.146 2.079 -24.367 1.00 98.44 185 LEU A O 1
ATOM 1478 N N . GLN A 1 186 ? 18.501 0.424 -22.991 1.00 98.25 186 GLN A N 1
ATOM 1479 C CA . GLN A 1 186 ? 19.529 -0.516 -23.431 1.00 98.25 186 GLN A CA 1
ATOM 1480 C C . GLN A 1 186 ? 19.414 -0.810 -24.932 1.00 98.25 186 GLN A C 1
ATOM 1482 O O . GLN A 1 186 ? 20.425 -0.819 -25.641 1.00 98.25 186 GLN A O 1
ATOM 1487 N N . LEU A 1 187 ? 18.194 -1.040 -25.423 1.00 98.31 187 LEU A N 1
ATOM 1488 C CA . LEU A 1 187 ? 17.932 -1.298 -26.836 1.00 98.31 187 LEU A CA 1
ATOM 1489 C C . LEU A 1 187 ? 18.277 -0.083 -27.701 1.00 98.31 187 LEU A C 1
ATOM 1491 O O . LEU A 1 187 ? 18.988 -0.238 -28.692 1.00 98.31 187 LEU A O 1
ATOM 1495 N N . ALA A 1 188 ? 17.858 1.118 -27.299 1.00 98.06 188 ALA A N 1
ATOM 1496 C CA . ALA A 1 188 ? 18.156 2.351 -28.023 1.00 98.06 188 ALA A CA 1
ATOM 1497 C C . ALA A 1 188 ? 19.667 2.626 -28.097 1.00 98.06 188 ALA A C 1
ATOM 1499 O O . ALA A 1 188 ? 20.186 2.981 -29.156 1.00 98.06 188 ALA A O 1
ATOM 1500 N N . MET A 1 189 ? 20.396 2.419 -26.993 1.00 98.12 189 MET A N 1
ATOM 1501 C CA . MET A 1 189 ? 21.858 2.547 -26.969 1.00 98.12 189 MET A CA 1
ATOM 1502 C C . MET A 1 189 ? 22.513 1.592 -27.968 1.00 98.12 189 MET A C 1
ATOM 1504 O O . MET A 1 189 ? 23.361 2.014 -28.756 1.00 98.12 189 MET A O 1
ATOM 1508 N N . LYS A 1 190 ? 22.082 0.327 -27.972 1.00 97.81 190 LYS A N 1
ATOM 1509 C CA . LYS A 1 190 ? 22.600 -0.690 -28.887 1.00 97.81 190 LYS A CA 1
ATOM 1510 C C . LYS A 1 190 ? 22.289 -0.360 -30.347 1.00 97.81 190 LYS A C 1
ATOM 1512 O O . LYS A 1 190 ? 23.165 -0.477 -31.197 1.00 97.81 190 LYS A O 1
ATOM 1517 N N . GLU A 1 191 ? 21.072 0.086 -30.645 1.00 97.56 191 GLU A N 1
ATOM 1518 C CA . GLU A 1 191 ? 20.667 0.446 -32.005 1.00 97.56 191 GLU A CA 1
ATOM 1519 C C . GLU A 1 191 ? 21.491 1.620 -32.550 1.00 97.56 191 GLU A C 1
ATOM 1521 O O . GLU A 1 191 ? 21.992 1.557 -33.674 1.00 97.56 191 GLU A O 1
ATOM 1526 N N . VAL A 1 192 ? 21.702 2.667 -31.745 1.00 96.94 192 VAL A N 1
ATOM 1527 C CA . VAL A 1 192 ? 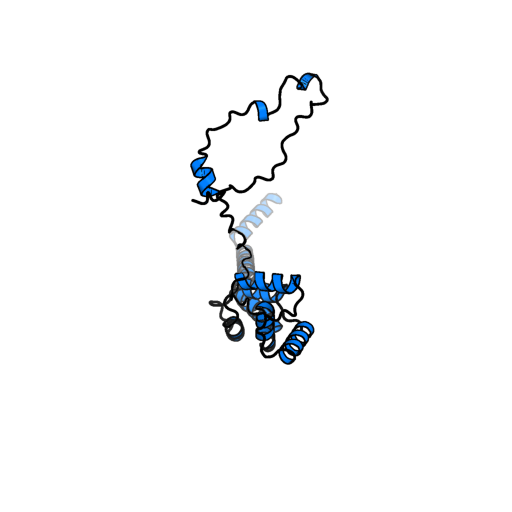22.542 3.812 -32.130 1.00 96.94 192 VAL A CA 1
ATOM 1528 C C . VAL A 1 192 ? 23.996 3.386 -32.332 1.00 96.94 192 VAL A C 1
ATOM 1530 O O . VAL A 1 192 ? 24.625 3.791 -33.313 1.00 96.94 192 VAL A O 1
ATOM 1533 N N . GLU A 1 193 ? 24.533 2.552 -31.440 1.00 96.31 193 GLU A N 1
ATOM 1534 C CA . GLU A 1 193 ? 25.904 2.056 -31.538 1.00 96.31 193 GLU A CA 1
ATOM 1535 C C . GLU A 1 193 ? 26.112 1.185 -32.789 1.00 96.31 193 GLU A C 1
ATOM 1537 O O . GLU A 1 193 ? 27.090 1.359 -33.522 1.00 96.31 193 GLU A O 1
ATOM 1542 N N . GLU A 1 194 ? 25.192 0.271 -33.086 1.00 96.69 194 GLU A N 1
ATOM 1543 C CA . GLU A 1 194 ? 25.318 -0.678 -34.196 1.00 96.69 194 GLU A CA 1
ATOM 1544 C C . GLU A 1 194 ? 24.866 -0.095 -35.551 1.00 96.69 194 GLU A C 1
ATOM 1546 O O . GLU A 1 194 ? 25.152 -0.676 -36.606 1.00 96.69 194 GLU A O 1
ATOM 1551 N N . SER A 1 195 ? 24.215 1.075 -35.566 1.00 98.06 195 SER A N 1
ATOM 1552 C CA . SER A 1 195 ? 23.691 1.699 -36.785 1.00 98.06 195 SER A CA 1
ATOM 1553 C C . SER A 1 195 ? 24.797 2.150 -37.743 1.00 98.06 195 SER A C 1
ATOM 1555 O O . SER A 1 195 ? 25.388 3.230 -37.636 1.00 98.06 195 SER A O 1
ATOM 1557 N N . LYS A 1 196 ? 25.037 1.324 -38.768 1.00 97.38 196 LYS A N 1
ATOM 1558 C CA . LYS A 1 196 ? 25.939 1.645 -39.885 1.00 97.38 196 LYS A CA 1
ATOM 1559 C C . LYS A 1 196 ? 25.482 2.897 -40.632 1.00 97.38 196 LYS A C 1
ATOM 1561 O O . LYS A 1 196 ? 26.311 3.737 -40.957 1.00 97.38 196 LYS A O 1
ATOM 1566 N N . THR A 1 197 ? 24.175 3.050 -40.848 1.00 97.75 197 THR A N 1
ATOM 1567 C CA . THR A 1 197 ? 23.595 4.216 -41.527 1.00 97.75 197 THR A CA 1
ATOM 1568 C C . THR A 1 197 ? 23.895 5.506 -40.770 1.00 97.75 197 THR A C 1
ATOM 1570 O O . THR A 1 197 ? 24.353 6.471 -41.380 1.00 97.75 197 THR A O 1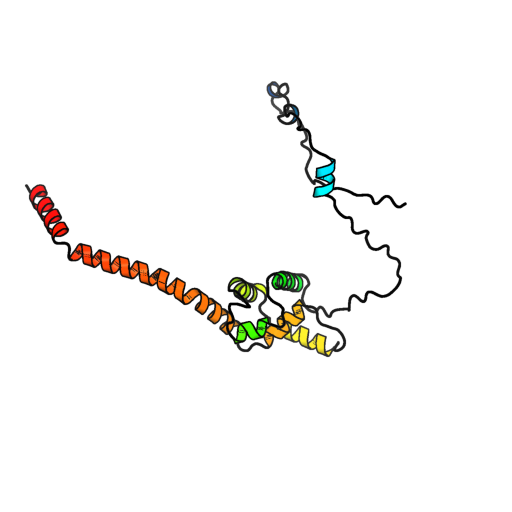
ATOM 1573 N N . PHE A 1 198 ? 23.706 5.514 -39.444 1.00 97.12 198 PHE A N 1
ATOM 1574 C CA . PHE A 1 198 ? 24.021 6.677 -38.614 1.00 97.12 198 PHE A CA 1
ATOM 1575 C C . PHE A 1 198 ? 25.515 7.020 -38.680 1.00 97.12 198 PHE A C 1
ATOM 1577 O O . PHE A 1 198 ? 25.875 8.171 -38.925 1.00 97.12 198 PHE A O 1
ATOM 1584 N N . ARG A 1 199 ? 26.394 6.013 -38.571 1.00 97.31 199 ARG A N 1
ATOM 1585 C CA . ARG A 1 199 ? 27.850 6.195 -38.713 1.00 97.31 199 ARG A CA 1
ATOM 1586 C C . ARG A 1 199 ? 28.233 6.780 -40.073 1.00 97.31 199 ARG A C 1
ATOM 1588 O O . ARG A 1 199 ? 29.031 7.713 -40.128 1.00 97.31 199 ARG A O 1
ATOM 1595 N N . THR A 1 200 ? 27.656 6.276 -41.164 1.00 97.88 200 THR A N 1
ATOM 1596 C CA . THR A 1 200 ? 27.898 6.803 -42.513 1.00 97.88 200 THR A CA 1
ATOM 1597 C C . THR A 1 200 ? 27.416 8.248 -42.653 1.00 97.88 200 THR A C 1
ATOM 1599 O O . THR A 1 200 ? 28.158 9.070 -43.185 1.00 97.88 200 THR A O 1
ATOM 1602 N N . ALA A 1 201 ? 26.229 8.584 -42.140 1.00 97.44 201 ALA A N 1
ATOM 1603 C CA . ALA A 1 201 ? 25.696 9.947 -42.179 1.00 97.44 201 ALA A CA 1
ATOM 1604 C C . ALA A 1 201 ? 26.592 10.941 -41.418 1.00 97.44 201 ALA A C 1
ATOM 1606 O O . ALA A 1 201 ? 26.946 11.991 -41.955 1.00 97.44 201 ALA A O 1
ATOM 1607 N N . MET A 1 202 ? 27.036 10.583 -40.207 1.00 97.06 202 MET A N 1
ATOM 1608 C CA . MET A 1 202 ? 27.993 11.389 -39.440 1.00 97.06 202 MET A CA 1
ATOM 1609 C C . MET A 1 202 ? 29.339 11.527 -40.164 1.00 97.06 202 MET A C 1
ATOM 1611 O O . MET A 1 202 ? 29.934 12.602 -40.154 1.00 97.06 202 MET A O 1
ATOM 1615 N N . GLY A 1 203 ? 29.798 10.472 -40.845 1.00 97.44 203 GLY A N 1
ATOM 1616 C CA . GLY A 1 203 ? 30.995 10.512 -41.688 1.00 97.44 203 GLY A CA 1
ATOM 1617 C C . GLY A 1 203 ? 30.868 11.471 -42.877 1.00 97.44 203 GLY A C 1
ATOM 1618 O O . GLY A 1 203 ? 31.796 12.227 -43.150 1.00 97.44 203 GLY A O 1
ATOM 1619 N N . MET A 1 204 ? 29.716 11.497 -43.555 1.00 97.44 204 MET A N 1
ATOM 1620 C CA . MET A 1 204 ? 29.446 12.455 -44.637 1.00 97.44 204 MET A CA 1
ATOM 1621 C C . MET A 1 204 ? 29.465 13.899 -44.126 1.00 97.44 204 MET A C 1
ATOM 1623 O O . MET A 1 204 ? 30.113 14.749 -44.734 1.00 97.44 204 MET A O 1
ATOM 1627 N N . LEU A 1 205 ? 28.808 14.168 -42.990 1.00 97.00 205 LEU A N 1
ATOM 1628 C CA . LEU A 1 205 ? 28.826 15.489 -42.353 1.00 97.00 205 LEU A CA 1
ATOM 1629 C C . LEU A 1 205 ? 30.248 15.925 -41.990 1.00 97.00 205 LEU A C 1
ATOM 1631 O O . LEU A 1 205 ? 30.612 17.074 -42.226 1.00 97.00 205 LEU A O 1
ATOM 1635 N N . LEU A 1 206 ? 31.061 15.007 -41.463 1.00 97.38 206 LEU A N 1
ATOM 1636 C CA . LEU A 1 206 ? 32.457 15.276 -41.128 1.00 97.38 206 LEU A CA 1
ATOM 1637 C C . LEU A 1 206 ? 33.291 15.652 -42.361 1.00 97.38 206 LEU A C 1
ATOM 1639 O O . LEU A 1 206 ? 34.133 16.540 -42.267 1.00 97.38 206 LEU A O 1
ATOM 1643 N N . ILE A 1 207 ? 33.077 14.995 -43.505 1.00 97.50 207 ILE A N 1
ATOM 1644 C CA . ILE A 1 207 ? 33.777 15.325 -44.757 1.00 97.50 207 ILE A CA 1
ATOM 1645 C C . ILE A 1 207 ? 33.371 16.721 -45.235 1.00 97.50 207 ILE A C 1
ATOM 1647 O O . ILE A 1 207 ? 34.241 17.551 -45.468 1.00 97.50 207 ILE A O 1
ATOM 1651 N N . ILE A 1 208 ? 32.065 16.984 -45.334 1.00 96.56 208 ILE A N 1
ATOM 1652 C CA . ILE A 1 208 ? 31.533 18.258 -45.843 1.00 96.56 208 ILE A CA 1
ATOM 1653 C C . ILE A 1 208 ? 31.924 19.432 -44.938 1.00 96.56 208 ILE A C 1
ATOM 1655 O O . ILE A 1 208 ? 32.233 20.510 -45.426 1.00 96.56 208 ILE A O 1
ATOM 1659 N N . GLY A 1 209 ? 31.905 19.249 -43.617 1.00 94.38 209 GLY A N 1
ATOM 1660 C CA . GLY A 1 209 ? 32.235 20.319 -42.673 1.00 94.38 209 GLY A CA 1
ATOM 1661 C C . GLY A 1 209 ? 33.722 20.687 -42.619 1.00 94.38 209 GLY A C 1
ATOM 1662 O O . GLY A 1 209 ? 34.051 21.749 -42.101 1.00 94.38 209 GLY A O 1
ATOM 1663 N N . ASN A 1 210 ? 34.608 19.819 -43.117 1.00 91.69 210 ASN A N 1
ATOM 1664 C CA . ASN A 1 210 ? 36.057 20.051 -43.156 1.00 91.69 210 ASN A CA 1
ATOM 1665 C C . ASN A 1 210 ? 36.573 20.446 -44.553 1.00 91.69 210 ASN A C 1
ATOM 1667 O O . ASN A 1 210 ? 37.776 20.666 -44.707 1.00 91.69 210 ASN A O 1
ATOM 1671 N N . THR A 1 211 ? 35.692 20.501 -45.555 1.00 78.69 211 THR A N 1
ATOM 1672 C CA . THR A 1 211 ? 35.948 21.135 -46.861 1.00 78.69 211 THR A CA 1
ATOM 1673 C C . THR A 1 211 ? 35.545 22.596 -46.834 1.00 78.69 211 THR A C 1
ATOM 1675 O O . THR A 1 211 ? 36.326 23.417 -47.359 1.00 78.69 211 THR A O 1
#

InterPro domains:
  IPR015425 Formin, FH2 domain [PF02181] (26-210)
  IPR015425 Formin, FH2 domain [PS51444] (1-211)
  IPR042201 Formin, FH2 domain superfamily [G3DSA:1.20.58.2220] (2-211)

Secondary structure (DSSP, 8-state):
------EEPP--PPPPP-PPPSSGGGGGG--GGGGPPPPP--HHHHHHHSEE----PPP----S-------B--S-HHHHHHHHHHHTTSPPTTTHHHHHHHT-TTTS-HHHHHHIIIIIPPPHHHHHHHHHHHHH-TTSPBPHHHHHHHHHHTSTTHHHHHHHHHHHHHHHHHHHHHHHHHHHHHHHHHHHHH-HHHHHHHHHHHHHHT-

Foldseek 3Di:
DDDDPWDFDDDPDDDDDPDQPPDPVCNPVDDPVVVDDDDDDDPVVRSVVRTDPPPPPPPPPPDDDPPPQPADDQDDPVLLVLVVVLPVPAADLVCVLVCLVVVPCVRAPLVNLVSCQPRLAADPVSLVRLVVVCVVPVPGHHDPSNSSNNSQVPRPPSNVSSVVSNCVVCVVVVCCVPVVVVVVVVVVVVCCVPDPVNVVVVVVVVVVVVD